Protein AF-A0AAW9S4H7-F1 (afdb_monomer)

Radius of gyration: 41.3 Å; Cα contacts (8 Å, |Δi|>4): 71; chains: 1; bounding box: 75×49×110 Å

Foldseek 3Di:
DQAAPQPRDDADDPDPPDRHRDPVSVVVVVVVVVVPDPPPPPPPPPDDDDDPPVPVVVVVVVVVVVVVVVVVVVVVVVVVVVVVVVVVVVVVVVVVVVVVVVVVVVVVVVVVVVLLDPNVLLVCCVVDVVSVVVVLVLVVCVVCVVVVRRPPPPPQDDDPDVSSVSVVVVLVPDDPVVVVVVVVLNVVCVPDPDNVVSSVVSVVVVVVVVVVVVPD

Solvent-accessible surface area (backbone atoms only — not comparable to full-atom values): 12664 Å² total; per-residue (Å²): 123,57,57,15,79,68,78,65,48,73,42,85,68,91,46,98,83,56,57,50,79,42,69,70,45,46,54,51,46,52,52,51,58,62,64,74,49,70,76,75,72,75,80,75,76,90,78,78,80,90,63,65,92,64,49,63,54,53,49,52,53,51,52,51,52,49,51,52,49,52,55,51,48,52,51,49,52,51,51,52,51,50,52,53,53,50,54,52,49,54,51,52,52,50,53,49,55,50,49,53,52,51,50,53,49,52,50,50,53,51,50,50,54,68,34,64,48,73,64,33,55,50,52,46,28,69,77,31,71,68,50,36,50,53,50,53,52,52,52,49,52,51,53,26,51,74,69,73,44,69,72,89,76,79,86,70,79,70,76,83,49,67,68,59,53,52,49,51,54,55,61,66,71,47,51,75,66,55,50,50,53,52,50,50,49,52,51,54,42,76,71,41,92,52,54,74,61,39,50,54,52,48,51,54,54,58,55,54,56,60,60,62,70,71,76,112

Sequence (216 aa):
MPKCSHCGRDYTAVRVNQKYCSEPCRKRAWRQSHRTTPKPMKELTEETASPGPQSWKDYVIQDLQAKVREFREENRTLKHTLENTKSRLQETEKDLAFKDRDYELQLREREQSRKGGLEGIVESAYQHPEATSMLLQSLSGFLGAMKGQTPAGIAGAPESDPDIENFTHWYKGLGPADKQAFGQLLQAFSQAEDYPRAASSMINALSHDSTVNQAV

Nearest PDB structures (foldseek):
  8otz-assembly1_D1  TM=3.020E-01  e=7.472E+00  Bos taurus

Organism: NCBI:txid413964

Structure (mmCIF, N/CA/C/O backbone):
data_AF-A0AAW9S4H7-F1
#
_entry.id   AF-A0AAW9S4H7-F1
#
loop_
_atom_site.group_PDB
_atom_site.id
_atom_site.type_symbol
_atom_site.label_atom_id
_atom_site.label_alt_id
_atom_site.label_comp_id
_atom_site.label_asym_id
_atom_site.label_entity_id
_atom_site.label_seq_id
_atom_site.pdbx_PDB_ins_code
_atom_site.Cartn_x
_atom_site.Cartn_y
_atom_site.Cartn_z
_atom_site.occupancy
_atom_site.B_iso_or_equiv
_atom_site.auth_seq_id
_atom_site.auth_comp_id
_atom_site.auth_asym_id
_atom_site.auth_atom_id
_atom_site.pdbx_PDB_model_num
ATOM 1 N N . MET A 1 1 ? -16.311 25.676 -31.406 1.00 79.62 1 MET A N 1
ATOM 2 C CA . MET A 1 1 ? -15.712 24.625 -30.554 1.00 79.62 1 MET A CA 1
ATOM 3 C C . MET A 1 1 ? -14.369 24.223 -31.145 1.00 79.62 1 MET A C 1
ATOM 5 O O . MET A 1 1 ? -14.267 24.209 -32.368 1.00 79.62 1 MET A O 1
ATOM 9 N N . PRO A 1 2 ? -13.330 23.975 -30.332 1.00 91.75 2 PRO A N 1
ATOM 10 C CA . PRO A 1 2 ? -12.062 23.469 -30.843 1.00 91.75 2 PRO A CA 1
ATOM 11 C C . PRO A 1 2 ? -12.227 22.041 -31.387 1.00 91.75 2 PRO A C 1
ATOM 13 O O . PRO A 1 2 ? -12.922 21.213 -30.795 1.00 91.75 2 PRO A O 1
ATOM 16 N N . LYS A 1 3 ? -11.564 21.756 -32.513 1.00 96.81 3 LYS A N 1
ATOM 17 C CA . LYS A 1 3 ? -11.517 20.426 -33.138 1.00 96.81 3 LYS A CA 1
ATOM 18 C C . LYS A 1 3 ? -10.254 19.686 -32.736 1.00 96.81 3 LYS A C 1
ATOM 20 O O . LYS A 1 3 ? -9.168 20.261 -32.708 1.00 96.81 3 LYS A O 1
ATOM 25 N N . CYS A 1 4 ? -10.380 18.396 -32.432 1.00 96.44 4 CYS A N 1
ATOM 26 C CA . CYS A 1 4 ? -9.233 17.574 -32.064 1.00 96.44 4 CYS A CA 1
ATOM 27 C C . CYS A 1 4 ? -8.296 17.384 -33.260 1.00 96.44 4 CYS A C 1
ATOM 29 O O . CYS A 1 4 ? -8.710 16.856 -34.290 1.00 96.44 4 CYS A O 1
ATOM 31 N N . SER A 1 5 ? -7.008 17.696 -33.086 1.00 94.56 5 SER A N 1
ATOM 32 C CA . SER A 1 5 ? -6.007 17.580 -34.157 1.00 94.56 5 SER A CA 1
ATOM 33 C C . SER A 1 5 ? -5.754 16.147 -34.650 1.00 94.56 5 SER A C 1
ATOM 35 O O . SER A 1 5 ? -5.134 15.976 -35.690 1.00 94.56 5 SER A O 1
ATOM 37 N N . HIS A 1 6 ? -6.197 15.117 -33.918 1.00 95.69 6 HIS A N 1
ATOM 38 C CA . HIS A 1 6 ? -6.016 13.718 -34.320 1.00 95.69 6 HIS A CA 1
ATOM 39 C C . HIS A 1 6 ? -7.269 13.102 -34.958 1.00 95.69 6 HIS A C 1
ATOM 41 O O . HIS A 1 6 ? -7.160 12.422 -35.970 1.00 95.69 6 HIS A O 1
ATOM 47 N N . CYS A 1 7 ? -8.453 13.304 -34.368 1.00 95.44 7 CYS A N 1
ATOM 48 C CA . CYS A 1 7 ? -9.685 12.633 -34.806 1.00 95.44 7 CYS A CA 1
ATOM 49 C C . CYS A 1 7 ? -10.733 13.567 -35.428 1.00 95.44 7 CYS A C 1
ATOM 51 O O . CYS A 1 7 ? -11.794 13.095 -35.824 1.00 95.44 7 CYS A O 1
ATOM 53 N N . GLY A 1 8 ? -10.483 14.879 -35.467 1.00 95.38 8 GLY A N 1
ATOM 54 C CA . GLY A 1 8 ? -11.369 15.871 -36.084 1.00 95.38 8 GLY A CA 1
ATOM 55 C C . GLY A 1 8 ? -12.671 16.171 -35.333 1.00 95.38 8 GLY A C 1
ATOM 56 O O . GLY A 1 8 ? -13.406 17.060 -35.752 1.00 95.38 8 GLY A O 1
ATOM 57 N N . ARG A 1 9 ? -12.961 15.473 -34.226 1.00 95.81 9 ARG A N 1
ATOM 58 C CA . ARG A 1 9 ? -14.174 15.690 -33.420 1.00 95.81 9 ARG A CA 1
ATOM 59 C C . ARG A 1 9 ? -14.104 16.998 -32.634 1.00 95.81 9 ARG A C 1
ATOM 61 O O . ARG A 1 9 ? -13.040 17.343 -32.109 1.00 95.81 9 ARG A O 1
ATOM 68 N N . ASP A 1 10 ? -15.244 17.667 -32.509 1.00 97.19 10 ASP A N 1
ATOM 69 C CA . ASP A 1 10 ? -15.417 18.809 -31.612 1.00 97.19 10 ASP A CA 1
ATOM 70 C C . ASP A 1 10 ? -15.339 18.354 -30.144 1.00 97.19 10 ASP A C 1
ATOM 72 O O . ASP A 1 10 ? -15.796 17.262 -29.794 1.00 97.19 10 ASP A O 1
ATOM 76 N N . TYR A 1 11 ? -14.725 19.164 -29.279 1.00 96.25 11 TYR A N 1
ATOM 77 C CA . TYR A 1 11 ? -14.658 18.901 -27.837 1.00 96.25 11 TYR A CA 1
ATOM 78 C C . TYR A 1 11 ? -14.596 20.196 -27.023 1.00 96.25 11 TYR A C 1
ATOM 80 O O . TYR A 1 11 ? -14.282 21.267 -27.542 1.00 96.25 11 TYR A O 1
ATOM 88 N N . THR A 1 12 ? -14.861 20.088 -25.723 1.00 95.94 12 THR A N 1
ATOM 89 C CA . THR A 1 12 ? -14.707 21.194 -24.771 1.00 95.94 12 THR A CA 1
ATOM 90 C C . THR A 1 12 ? -13.310 21.137 -24.159 1.00 95.94 12 THR A C 1
ATOM 92 O O . THR A 1 12 ? -12.952 20.160 -23.501 1.00 95.94 12 THR A O 1
ATOM 95 N N . ALA A 1 13 ? -12.493 22.161 -24.403 1.00 90.25 13 ALA A N 1
ATOM 96 C CA . ALA A 1 13 ? -11.140 22.228 -23.862 1.00 90.25 13 ALA A CA 1
ATOM 97 C C . ALA A 1 13 ? -11.172 22.617 -22.376 1.00 90.25 13 ALA A C 1
ATOM 99 O O . ALA A 1 13 ? -11.737 23.645 -22.016 1.00 90.25 13 ALA A O 1
ATOM 100 N N . VAL A 1 14 ? -10.529 21.815 -21.522 1.00 92.00 14 VAL A N 1
ATOM 101 C CA . VAL A 1 14 ? -10.374 22.105 -20.082 1.00 92.00 14 VAL A CA 1
ATOM 102 C C . VAL A 1 14 ? -9.247 23.118 -19.856 1.00 92.00 14 VAL A C 1
ATOM 104 O O . VAL A 1 14 ? -9.233 23.848 -18.870 1.00 92.00 14 VAL A O 1
ATOM 107 N N . ARG A 1 15 ? -8.279 23.175 -20.780 1.00 91.31 15 ARG A N 1
ATOM 108 C CA . ARG A 1 15 ? -7.156 24.122 -20.766 1.00 91.31 15 ARG A CA 1
ATOM 109 C C . ARG A 1 15 ? -7.076 24.850 -22.101 1.00 91.31 15 ARG A C 1
ATOM 111 O O . ARG A 1 15 ? -7.254 24.221 -23.141 1.00 91.31 15 ARG A O 1
ATOM 118 N N . VAL A 1 16 ? -6.696 26.129 -22.073 1.00 89.94 16 VAL A N 1
ATOM 119 C CA . VAL A 1 16 ? -6.580 27.004 -23.261 1.00 89.94 16 VAL A CA 1
ATOM 120 C C . VAL A 1 16 ? -5.734 26.373 -24.381 1.00 89.94 16 VAL A C 1
ATOM 122 O O . VAL A 1 16 ? -6.073 26.484 -25.552 1.00 89.94 16 VAL A O 1
ATOM 125 N N . ASN A 1 17 ? -4.688 25.619 -24.023 1.00 91.50 17 ASN A N 1
ATOM 126 C CA . ASN A 1 17 ? -3.746 25.013 -24.975 1.00 91.50 17 ASN A CA 1
ATOM 127 C C . ASN A 1 17 ? -3.985 23.514 -25.243 1.00 91.50 17 ASN A C 1
ATOM 129 O O . ASN A 1 17 ? -3.117 22.826 -25.786 1.00 91.50 17 ASN A O 1
ATOM 133 N N . GLN A 1 18 ? -5.125 22.958 -24.830 1.00 92.00 18 GLN A N 1
ATOM 134 C CA . GLN A 1 18 ? -5.427 21.548 -25.064 1.00 92.00 18 GLN A CA 1
ATOM 135 C C . GLN A 1 18 ? -5.757 21.333 -26.546 1.00 92.00 18 GLN A C 1
ATOM 137 O O . GLN A 1 18 ? -6.732 21.899 -27.019 1.00 92.00 18 GLN A O 1
ATOM 142 N N . LYS A 1 19 ? -4.973 20.503 -27.258 1.00 95.06 19 LYS A N 1
ATOM 143 C CA . LYS A 1 19 ? -5.126 20.191 -28.706 1.00 95.06 19 LYS A CA 1
ATOM 144 C C . LYS A 1 19 ? -5.873 18.881 -29.011 1.00 95.06 19 LYS A C 1
ATOM 146 O O . LYS A 1 19 ? -6.200 18.578 -30.161 1.00 95.06 19 LYS A O 1
ATOM 151 N N . TYR A 1 20 ? -6.093 18.057 -27.987 1.00 96.69 20 TYR A N 1
ATOM 152 C CA . TYR A 1 20 ? -6.650 16.714 -28.133 1.00 96.69 20 TYR A CA 1
ATOM 153 C C . TYR A 1 20 ? -7.864 16.532 -27.227 1.00 96.69 20 TYR A C 1
ATOM 155 O O . TYR A 1 20 ? -7.826 16.911 -26.055 1.00 96.69 20 TYR A O 1
ATOM 163 N N . CYS A 1 21 ? -8.911 15.897 -27.759 1.00 95.56 21 CYS A N 1
ATOM 164 C CA . CYS A 1 21 ? -10.146 15.634 -27.018 1.00 95.56 21 CYS A CA 1
ATOM 165 C C . CYS A 1 21 ? -9.967 14.610 -25.891 1.00 95.56 21 CYS A C 1
ATOM 167 O O . CYS A 1 21 ? -10.777 14.553 -24.975 1.00 95.56 21 CYS A O 1
ATOM 169 N N . SER A 1 22 ? -8.924 13.780 -25.959 1.00 95.56 22 SER A N 1
ATOM 170 C CA . SER A 1 22 ? -8.666 12.718 -24.993 1.00 95.56 22 SER A CA 1
ATOM 171 C C . SER A 1 22 ? -7.196 12.296 -25.004 1.00 95.56 22 SER A C 1
ATOM 173 O O . SER A 1 22 ? -6.474 12.496 -25.990 1.00 95.56 22 SER A O 1
ATOM 175 N N . GLU A 1 23 ? -6.756 11.661 -23.919 1.00 94.62 23 GLU A N 1
ATOM 176 C CA . GLU A 1 23 ? -5.402 11.115 -23.812 1.00 94.62 23 GLU A CA 1
ATOM 177 C C . GLU A 1 23 ? -5.043 10.057 -24.868 1.00 94.62 23 GLU A C 1
ATOM 179 O O . GLU A 1 23 ? -3.937 10.107 -25.417 1.00 94.62 23 GLU A O 1
ATOM 184 N N . PRO A 1 24 ? -5.949 9.136 -25.246 1.00 96.00 24 PRO A N 1
ATOM 185 C CA . PRO A 1 24 ? -5.706 8.229 -26.361 1.00 96.00 24 PRO A CA 1
ATOM 186 C C . PRO A 1 24 ? -5.384 8.960 -27.672 1.00 96.00 24 PRO A C 1
ATOM 188 O O . PRO A 1 24 ? -4.465 8.552 -28.384 1.00 96.00 24 PRO A O 1
ATOM 191 N N . CYS A 1 25 ? -6.079 10.064 -27.976 1.00 95.81 25 CYS A N 1
ATOM 192 C CA . CYS A 1 25 ? -5.808 10.867 -29.173 1.00 95.81 25 CYS A CA 1
ATOM 193 C C . CYS A 1 25 ? -4.433 11.543 -29.112 1.00 95.81 25 CYS A C 1
ATOM 195 O O . CYS A 1 25 ? -3.705 11.522 -30.103 1.00 95.81 25 CYS A O 1
ATOM 197 N N . ARG A 1 26 ? -4.039 12.065 -27.941 1.00 95.69 26 ARG A N 1
ATOM 198 C CA . ARG A 1 26 ? -2.698 12.631 -27.729 1.00 95.69 26 ARG A CA 1
ATOM 199 C C . ARG A 1 26 ? -1.605 11.586 -27.962 1.00 95.69 26 ARG A C 1
ATOM 201 O O . ARG A 1 26 ? -0.656 11.843 -28.698 1.00 95.69 26 ARG A O 1
ATOM 208 N N . LYS A 1 27 ? -1.752 10.390 -27.380 1.00 95.00 27 LYS A N 1
ATOM 209 C CA . LYS A 1 27 ? -0.775 9.295 -27.523 1.00 95.00 27 LYS A CA 1
ATOM 210 C C . LYS A 1 27 ? -0.644 8.815 -28.970 1.00 95.00 27 LYS A C 1
ATOM 212 O O . LYS A 1 27 ? 0.468 8.553 -29.421 1.00 95.00 27 LYS A O 1
ATOM 217 N N . ARG A 1 28 ? -1.753 8.700 -29.709 1.00 94.88 28 ARG A N 1
ATOM 218 C CA . ARG A 1 28 ? -1.726 8.290 -31.124 1.00 94.88 28 ARG A CA 1
ATOM 219 C C . ARG A 1 28 ? -1.075 9.343 -32.018 1.00 94.88 28 ARG A C 1
ATOM 221 O O . ARG A 1 28 ? -0.228 8.977 -32.828 1.00 94.88 28 ARG A O 1
ATOM 228 N N . ALA A 1 29 ? -1.395 10.622 -31.818 1.00 93.12 29 ALA A N 1
ATOM 229 C CA . ALA A 1 29 ? -0.755 11.721 -32.539 1.00 93.12 29 ALA A CA 1
ATOM 230 C C . ALA A 1 29 ? 0.761 11.770 -32.288 1.00 93.12 29 ALA A C 1
ATOM 232 O O . ALA A 1 29 ? 1.536 11.888 -33.232 1.00 93.12 29 ALA A O 1
ATOM 233 N N . TRP A 1 30 ? 1.193 11.588 -31.034 1.00 92.94 30 TRP A N 1
ATOM 234 C CA . TRP A 1 30 ? 2.615 11.512 -30.680 1.00 92.94 30 TRP A CA 1
ATOM 235 C C . TRP A 1 30 ? 3.328 10.347 -31.382 1.00 92.94 30 TRP A C 1
ATOM 237 O O . TRP A 1 30 ? 4.404 10.520 -31.946 1.00 92.94 30 TRP A O 1
ATOM 247 N N . ARG A 1 31 ? 2.708 9.159 -31.422 1.00 91.56 31 ARG A N 1
ATOM 248 C CA . ARG A 1 31 ? 3.277 7.999 -32.129 1.00 91.56 31 ARG A CA 1
ATOM 249 C C . ARG A 1 31 ? 3.358 8.211 -33.637 1.00 91.56 31 ARG A C 1
ATOM 251 O O . ARG A 1 31 ? 4.313 7.745 -34.245 1.00 91.56 31 ARG A O 1
ATOM 258 N N . GLN A 1 32 ? 2.369 8.869 -34.241 1.00 87.94 32 GLN A N 1
ATOM 259 C CA . GLN A 1 32 ? 2.406 9.189 -35.668 1.00 87.94 32 GLN A CA 1
ATOM 260 C C . GLN A 1 32 ? 3.545 10.158 -35.979 1.00 87.94 32 GLN A C 1
ATOM 262 O O . GLN A 1 32 ? 4.343 9.848 -36.856 1.00 87.94 32 GLN A O 1
ATOM 267 N N . SER A 1 33 ? 3.693 11.244 -35.209 1.00 85.50 33 SER A N 1
ATOM 268 C CA . SER A 1 33 ? 4.775 12.208 -35.441 1.00 85.50 33 SER A CA 1
ATOM 269 C C . SER A 1 33 ? 6.168 11.595 -35.269 1.00 85.50 33 SER A C 1
ATOM 271 O O . SER A 1 33 ? 7.067 11.914 -36.038 1.00 85.50 33 SER A O 1
ATOM 273 N N . HIS A 1 34 ? 6.329 10.663 -34.324 1.00 80.44 34 HIS A N 1
ATOM 274 C CA . HIS A 1 34 ? 7.603 9.977 -34.071 1.00 80.44 34 HIS A CA 1
ATOM 275 C C . HIS A 1 34 ? 7.878 8.809 -35.027 1.00 80.44 34 HIS A C 1
ATOM 277 O O . HIS A 1 34 ? 9.009 8.340 -35.103 1.00 80.44 34 HIS A O 1
ATOM 283 N N . ARG A 1 35 ? 6.867 8.323 -35.757 1.00 76.81 35 ARG A N 1
ATOM 284 C CA . ARG A 1 35 ? 7.058 7.343 -36.838 1.00 76.81 35 ARG A CA 1
ATOM 285 C C . ARG A 1 35 ? 7.442 8.008 -38.155 1.00 76.81 35 ARG A C 1
ATOM 287 O O . ARG A 1 35 ? 8.162 7.401 -38.936 1.00 76.81 35 ARG A O 1
ATOM 294 N N . THR A 1 3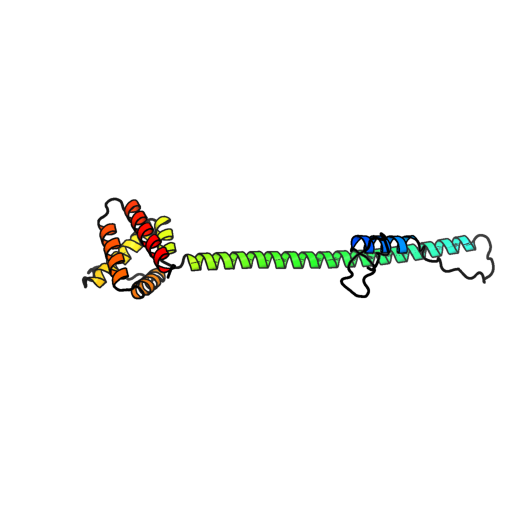6 ? 6.958 9.223 -38.409 1.00 60.81 36 THR A N 1
ATOM 295 C CA . THR A 1 36 ? 7.196 9.944 -39.670 1.00 60.81 36 THR A CA 1
ATOM 296 C C . THR A 1 36 ? 8.498 10.730 -39.707 1.00 60.81 36 THR A C 1
ATOM 298 O O . THR A 1 36 ? 8.871 11.207 -40.770 1.00 60.81 36 THR A O 1
ATOM 301 N N . THR A 1 37 ? 9.209 10.857 -38.588 1.00 57.53 37 THR A N 1
ATOM 302 C CA . THR A 1 37 ? 10.601 11.307 -38.587 1.00 57.53 37 THR A CA 1
ATOM 303 C C . THR A 1 37 ? 11.511 10.082 -38.542 1.00 57.53 37 THR A C 1
ATOM 305 O O . THR A 1 37 ? 11.841 9.627 -37.441 1.00 57.53 37 THR A O 1
ATOM 308 N N . PRO A 1 38 ? 11.964 9.526 -39.686 1.00 57.09 38 PRO A N 1
ATOM 309 C CA . PRO A 1 38 ? 13.274 8.895 -39.661 1.00 57.09 38 PRO A CA 1
ATOM 310 C C . PRO A 1 38 ? 14.214 9.946 -39.065 1.00 57.09 38 PRO A C 1
ATOM 312 O O . PRO A 1 38 ? 14.202 11.098 -39.505 1.00 57.09 38 PRO A O 1
ATOM 315 N N . LYS A 1 39 ? 14.945 9.599 -37.994 1.00 57.53 39 LYS A N 1
ATOM 316 C CA . LYS A 1 39 ? 16.054 10.440 -37.521 1.00 57.53 39 LYS A CA 1
ATOM 317 C C . LYS A 1 39 ? 16.816 10.857 -38.783 1.00 57.53 39 LYS A C 1
ATOM 319 O O . LYS A 1 39 ? 17.182 9.942 -39.525 1.00 57.53 39 LYS A O 1
ATOM 324 N N . PRO A 1 40 ? 17.019 12.156 -39.070 1.00 49.31 40 PRO A N 1
ATOM 325 C CA . PRO A 1 40 ? 17.917 12.517 -40.147 1.00 49.31 40 PRO A CA 1
ATOM 326 C C . PRO A 1 40 ? 19.247 11.859 -39.788 1.00 49.31 40 PRO A C 1
ATOM 328 O O . PRO A 1 40 ? 19.872 12.207 -38.783 1.00 49.31 40 PRO A O 1
ATOM 331 N N . MET A 1 41 ? 19.630 10.822 -40.542 1.00 49.81 41 MET A N 1
ATOM 332 C CA . MET A 1 41 ? 21.036 10.475 -40.645 1.00 49.81 41 MET A CA 1
ATOM 333 C C . MET A 1 41 ? 21.682 11.796 -41.014 1.00 49.81 41 MET A C 1
ATOM 335 O O . MET A 1 41 ? 21.295 12.386 -42.020 1.00 49.81 41 MET A O 1
ATOM 339 N N . LYS A 1 42 ? 22.545 12.309 -40.130 1.00 56.81 42 LYS A N 1
ATOM 340 C CA . LYS A 1 42 ? 23.392 13.456 -40.439 1.00 56.81 42 LYS A CA 1
ATOM 341 C C . LYS A 1 42 ? 23.870 13.262 -41.872 1.00 56.81 42 LYS A C 1
ATOM 343 O O . LYS A 1 42 ? 24.507 12.244 -42.144 1.00 56.81 42 LYS A O 1
ATOM 348 N N . GLU A 1 43 ? 23.508 14.191 -42.752 1.00 47.31 43 GLU A N 1
ATOM 349 C CA . GLU A 1 43 ? 24.188 14.352 -44.027 1.00 47.31 43 GLU A CA 1
ATOM 350 C C . GLU A 1 43 ? 25.671 14.441 -43.682 1.00 47.31 43 GLU A C 1
ATOM 352 O O . GLU A 1 43 ? 26.138 15.405 -43.071 1.00 47.31 43 GLU A O 1
ATOM 357 N N . LEU A 1 44 ? 26.382 13.349 -43.954 1.00 50.41 44 LEU A N 1
ATOM 358 C CA . LEU A 1 44 ? 27.824 13.358 -44.052 1.00 50.41 44 LEU A CA 1
ATOM 359 C C . LEU A 1 44 ? 28.101 14.238 -45.260 1.00 50.41 44 LEU A C 1
ATOM 361 O O . LEU A 1 44 ? 27.937 13.805 -46.395 1.00 50.41 44 LEU A O 1
ATOM 365 N N . THR A 1 45 ? 28.423 15.498 -44.988 1.00 45.28 45 THR A N 1
ATOM 366 C CA . THR A 1 45 ? 28.976 16.430 -45.961 1.00 45.28 45 THR A CA 1
ATOM 367 C C . THR A 1 45 ? 30.112 15.730 -46.696 1.00 45.28 45 THR A C 1
ATOM 369 O O . THR A 1 45 ? 31.133 15.390 -46.094 1.00 45.28 45 THR A O 1
ATOM 372 N N . GLU A 1 46 ? 29.876 15.471 -47.982 1.00 50.72 46 GLU A N 1
ATOM 373 C CA . GLU A 1 46 ? 30.843 14.986 -48.958 1.00 50.72 46 GLU A CA 1
ATOM 374 C C . GLU A 1 46 ? 31.953 16.021 -49.121 1.00 50.72 46 GLU A C 1
ATOM 376 O O . GLU A 1 46 ? 31.922 16.862 -50.008 1.00 50.72 46 GLU A O 1
ATOM 381 N N . GLU A 1 47 ? 32.955 15.969 -48.256 1.00 51.34 47 GLU A N 1
ATOM 382 C CA . GLU A 1 47 ? 34.243 16.571 -48.564 1.00 51.34 47 GLU A CA 1
ATOM 383 C C . GLU A 1 47 ? 35.321 15.862 -47.755 1.00 51.34 47 GLU A C 1
ATOM 385 O O . GLU A 1 47 ? 35.699 16.276 -46.665 1.00 51.34 47 GLU A O 1
ATOM 390 N N . THR A 1 48 ? 35.767 14.707 -48.249 1.00 45.00 48 THR A N 1
ATOM 391 C CA . THR A 1 48 ? 37.165 14.267 -48.129 1.00 45.00 48 THR A CA 1
ATOM 392 C C . THR A 1 48 ? 37.389 12.993 -48.939 1.00 45.00 48 THR A C 1
ATOM 394 O O . THR A 1 48 ? 36.855 11.933 -48.639 1.00 45.00 48 THR A O 1
ATOM 397 N N . ALA A 1 49 ? 38.185 13.160 -49.997 1.00 48.69 49 ALA A N 1
ATOM 398 C CA . ALA A 1 49 ? 39.065 12.188 -50.638 1.00 48.69 49 ALA A CA 1
ATOM 399 C C . ALA A 1 49 ? 38.683 10.703 -50.513 1.00 48.69 49 ALA A C 1
ATOM 401 O O . ALA A 1 49 ? 38.968 10.061 -49.508 1.00 48.69 49 ALA A O 1
ATOM 402 N 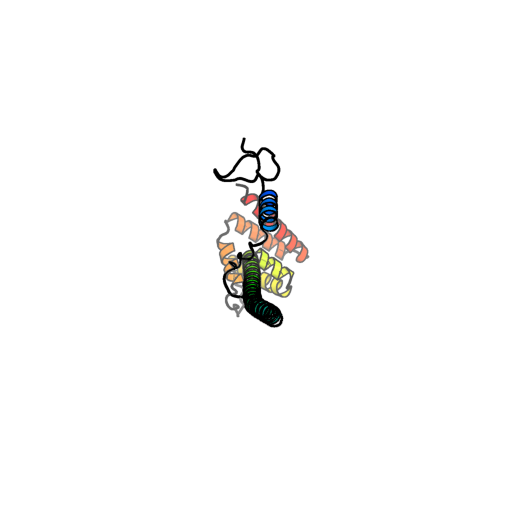N . SER A 1 50 ? 38.164 10.150 -51.613 1.00 46.56 50 SER A N 1
ATOM 403 C CA . SER A 1 50 ? 38.034 8.714 -51.872 1.00 46.56 50 SER A CA 1
ATOM 404 C C . SER A 1 50 ? 39.316 7.944 -51.517 1.00 46.56 50 SER A C 1
ATOM 406 O O . SER A 1 50 ? 40.300 8.041 -52.258 1.00 46.56 50 SER A O 1
ATOM 408 N N . PRO A 1 51 ? 39.315 7.100 -50.472 1.00 47.19 51 PRO A N 1
ATOM 409 C CA . PRO A 1 51 ? 40.338 6.088 -50.287 1.00 47.19 51 PRO A CA 1
ATOM 410 C C . PRO A 1 51 ? 39.795 4.772 -50.871 1.00 47.19 51 PRO A C 1
ATOM 412 O O . PRO A 1 51 ? 38.600 4.497 -50.780 1.00 47.19 51 PRO A O 1
ATOM 415 N N . GLY A 1 52 ? 40.642 3.966 -51.515 1.00 54.53 52 GLY A N 1
ATOM 416 C CA . GLY A 1 52 ? 40.234 2.771 -52.271 1.00 54.53 52 GLY A CA 1
ATOM 417 C C . GLY A 1 52 ? 39.324 1.776 -51.515 1.00 54.53 52 GLY A C 1
ATOM 418 O O . GLY A 1 52 ? 39.104 1.915 -50.315 1.00 54.53 52 GLY A O 1
ATOM 419 N N . PRO A 1 53 ? 38.813 0.725 -52.185 1.00 56.16 53 PRO A N 1
ATOM 420 C CA . PRO A 1 53 ? 37.723 -0.152 -51.718 1.00 56.16 53 PRO A CA 1
ATOM 421 C C . PRO A 1 53 ? 37.910 -0.877 -50.363 1.00 56.16 53 PRO A C 1
ATOM 423 O O . PRO A 1 53 ? 36.986 -1.560 -49.919 1.00 56.16 53 PRO A O 1
ATOM 426 N N . GLN A 1 54 ? 39.054 -0.725 -49.689 1.00 57.00 54 GLN A N 1
ATOM 427 C CA . GLN A 1 54 ? 39.258 -1.081 -48.280 1.00 57.00 54 GLN A CA 1
ATOM 428 C C . GLN A 1 54 ? 38.621 -0.070 -47.297 1.00 57.00 54 GLN A C 1
ATOM 430 O O . GLN A 1 54 ? 38.079 -0.473 -46.274 1.00 57.00 54 GLN A O 1
ATOM 435 N N . SER A 1 55 ? 38.620 1.229 -47.607 1.00 71.56 55 SER A N 1
ATOM 436 C CA . SER A 1 55 ? 38.373 2.292 -46.618 1.00 71.56 55 SER A CA 1
ATOM 437 C C . SER A 1 55 ? 36.922 2.423 -46.155 1.00 71.56 55 SER A C 1
ATOM 439 O O . SER A 1 55 ? 36.657 2.686 -44.983 1.00 71.56 55 SER A O 1
ATOM 441 N N . TRP A 1 56 ? 35.962 2.191 -47.053 1.00 76.88 56 TRP A N 1
ATOM 442 C CA . TRP A 1 56 ? 34.542 2.257 -46.713 1.00 76.88 56 TRP A CA 1
ATOM 443 C C . TRP A 1 56 ? 34.135 1.085 -45.815 1.00 76.88 56 TRP A C 1
ATOM 445 O O . TRP A 1 56 ? 33.277 1.241 -44.949 1.00 76.88 56 TRP A O 1
ATOM 455 N N . LYS A 1 57 ? 34.768 -0.086 -45.987 1.00 78.19 57 LYS A N 1
ATOM 456 C CA . LYS A 1 57 ? 34.538 -1.249 -45.122 1.00 78.19 57 LYS A CA 1
ATOM 457 C C . LYS A 1 57 ? 35.022 -0.956 -43.711 1.00 78.19 57 LYS A C 1
ATOM 459 O O . LYS A 1 57 ? 34.282 -1.211 -42.766 1.00 78.19 57 LYS A O 1
ATOM 464 N N . ASP A 1 58 ? 36.207 -0.368 -43.581 1.00 82.69 58 ASP A N 1
ATOM 465 C CA . ASP A 1 58 ? 36.767 0.017 -42.284 1.00 82.69 58 ASP A CA 1
ATOM 466 C C . ASP A 1 58 ? 35.898 1.074 -41.588 1.00 82.69 58 ASP A C 1
ATOM 468 O O . ASP A 1 58 ? 35.602 0.939 -40.399 1.00 82.69 58 ASP A O 1
ATOM 472 N N . TYR A 1 59 ? 35.383 2.056 -42.336 1.00 81.00 59 TYR A N 1
ATOM 473 C CA . TYR A 1 59 ? 34.419 3.033 -41.824 1.00 81.00 59 TYR A CA 1
ATOM 474 C C . TYR A 1 59 ? 33.132 2.373 -41.301 1.00 81.00 59 TYR A C 1
ATOM 476 O O . TYR A 1 59 ? 32.706 2.645 -40.179 1.00 81.00 59 TYR A O 1
ATOM 484 N N . VAL A 1 60 ? 32.524 1.466 -42.077 1.00 86.38 60 VAL A N 1
ATOM 485 C CA . VAL A 1 60 ? 31.301 0.752 -41.665 1.00 86.38 60 VAL A CA 1
ATOM 486 C C . VAL A 1 60 ? 31.560 -0.121 -40.438 1.00 86.38 60 VAL A C 1
ATOM 488 O O . VAL A 1 60 ? 30.738 -0.161 -39.523 1.00 86.38 60 VAL A O 1
ATOM 491 N N . ILE A 1 61 ? 32.708 -0.799 -40.381 1.00 88.56 61 ILE A N 1
ATOM 492 C CA . ILE A 1 61 ? 33.108 -1.591 -39.214 1.00 88.56 61 ILE A CA 1
ATOM 493 C C . ILE A 1 61 ? 33.235 -0.684 -37.984 1.00 88.56 61 ILE A C 1
ATOM 495 O O . ILE A 1 61 ? 32.715 -1.029 -36.922 1.00 88.56 61 ILE A O 1
ATOM 499 N N . GLN A 1 62 ? 33.866 0.483 -38.118 1.00 84.38 62 GLN A N 1
ATOM 500 C CA . GLN A 1 62 ? 34.031 1.435 -37.023 1.00 84.38 62 GLN A CA 1
ATOM 501 C C . GLN A 1 62 ? 32.690 2.020 -36.544 1.00 84.38 62 GLN A C 1
ATOM 503 O O . GLN A 1 62 ? 32.466 2.106 -35.334 1.00 84.38 62 GLN A O 1
ATOM 508 N N . ASP A 1 63 ? 31.777 2.364 -37.459 1.00 88.75 63 ASP A N 1
ATOM 509 C CA . ASP A 1 63 ? 30.424 2.843 -37.133 1.00 88.75 63 ASP A CA 1
ATOM 510 C C . ASP A 1 63 ? 29.607 1.769 -36.400 1.00 88.75 63 ASP A C 1
ATOM 512 O O . ASP A 1 63 ? 29.020 2.025 -35.346 1.00 88.75 63 ASP A O 1
ATOM 516 N N . LEU A 1 64 ? 29.630 0.526 -36.889 1.00 89.31 64 LEU A N 1
ATOM 517 C CA . LEU A 1 64 ? 28.953 -0.589 -36.227 1.00 89.31 64 LEU A CA 1
ATOM 518 C C . LEU A 1 64 ? 29.544 -0.864 -34.840 1.00 89.31 64 LEU A C 1
ATOM 520 O O . LEU A 1 64 ? 28.798 -1.088 -33.887 1.00 89.31 64 LEU A O 1
ATOM 524 N N . GLN A 1 65 ? 30.868 -0.793 -34.683 1.00 91.62 65 GLN A N 1
ATOM 525 C CA . GLN A 1 65 ? 31.517 -0.908 -33.375 1.00 91.62 65 GLN A CA 1
ATOM 526 C C . GLN A 1 65 ? 31.127 0.237 -32.429 1.00 91.62 65 GLN A C 1
ATOM 528 O O . GLN A 1 65 ? 30.954 0.007 -31.229 1.00 91.62 65 GLN A O 1
ATOM 533 N N . ALA A 1 66 ? 30.971 1.462 -32.938 1.00 89.06 66 ALA A N 1
ATOM 534 C CA . ALA A 1 66 ? 30.482 2.596 -32.158 1.00 89.06 66 ALA A CA 1
ATOM 535 C C . ALA A 1 66 ? 29.037 2.367 -31.687 1.00 89.06 66 ALA A C 1
ATOM 537 O O . ALA A 1 66 ? 28.784 2.443 -30.485 1.00 89.06 66 ALA A O 1
ATOM 538 N N . LYS A 1 67 ? 28.133 1.953 -32.582 1.00 90.69 67 LYS A N 1
ATOM 539 C CA . LYS A 1 67 ? 26.737 1.625 -32.241 1.00 90.69 67 LYS A CA 1
ATOM 540 C C . LYS A 1 67 ? 26.619 0.471 -31.251 1.00 90.69 67 LYS A C 1
ATOM 542 O O . LYS A 1 67 ? 25.811 0.520 -30.332 1.00 90.69 67 LYS A O 1
ATOM 547 N N . VAL A 1 68 ? 27.446 -0.567 -31.386 1.00 94.88 68 VAL A N 1
ATOM 548 C CA . VAL A 1 68 ? 27.471 -1.677 -30.419 1.00 94.88 68 VAL A CA 1
ATOM 549 C C . VAL A 1 68 ? 27.923 -1.195 -29.040 1.00 94.88 68 VAL A C 1
ATOM 551 O O . VAL A 1 68 ? 27.406 -1.679 -28.033 1.00 94.88 68 VAL A O 1
ATOM 554 N N . ARG A 1 69 ? 28.869 -0.250 -28.961 1.00 92.00 69 ARG A N 1
ATOM 555 C CA . ARG A 1 69 ? 29.260 0.365 -27.684 1.00 92.00 69 ARG A CA 1
ATOM 556 C C . ARG A 1 69 ? 28.124 1.196 -27.092 1.00 92.00 69 ARG A C 1
ATOM 558 O O . ARG A 1 69 ? 27.801 0.974 -25.930 1.00 92.00 69 ARG A O 1
ATOM 565 N N . GLU A 1 70 ? 27.484 2.041 -27.895 1.00 93.12 70 GLU A N 1
ATOM 566 C CA . GLU A 1 70 ? 26.323 2.845 -27.489 1.00 93.12 70 GLU A CA 1
ATOM 567 C C . GLU A 1 70 ? 25.196 1.952 -26.946 1.00 93.12 70 GLU A C 1
ATOM 569 O O . GLU A 1 70 ? 24.785 2.100 -25.799 1.00 93.12 70 GLU A O 1
ATOM 574 N N . PHE A 1 71 ? 24.790 0.916 -27.687 1.00 94.38 71 PHE A N 1
ATOM 575 C CA . PHE A 1 71 ? 23.754 -0.019 -27.235 1.00 94.38 71 PHE A CA 1
ATOM 576 C C . PHE A 1 71 ? 24.144 -0.837 -26.001 1.00 94.38 71 PHE A C 1
ATOM 578 O O . PHE A 1 71 ? 23.276 -1.260 -25.232 1.00 94.38 71 PHE A O 1
ATOM 585 N N . ARG A 1 72 ? 25.437 -1.103 -25.786 1.00 94.75 72 ARG A N 1
ATOM 586 C CA . ARG A 1 72 ? 25.911 -1.744 -24.550 1.00 94.75 72 ARG A CA 1
ATOM 587 C C . ARG A 1 72 ? 25.820 -0.794 -23.366 1.00 94.75 72 ARG A C 1
ATOM 589 O O . ARG A 1 72 ? 25.486 -1.244 -22.272 1.00 94.75 72 ARG A O 1
ATOM 596 N N . GLU A 1 73 ? 26.115 0.481 -23.571 1.00 94.56 73 GLU A N 1
ATOM 597 C CA . GLU A 1 73 ? 26.011 1.508 -22.542 1.00 94.56 73 GLU A CA 1
ATOM 598 C C . GLU A 1 73 ? 24.550 1.784 -22.181 1.00 94.56 73 GLU A C 1
ATOM 600 O O . GLU A 1 73 ? 24.199 1.708 -21.006 1.00 94.56 73 GLU A O 1
ATOM 605 N N . GLU A 1 74 ? 23.669 1.929 -23.173 1.00 91.38 74 GLU A N 1
ATOM 606 C CA . GLU A 1 74 ? 22.219 2.012 -22.963 1.00 91.38 74 GLU A CA 1
ATOM 607 C C . GLU A 1 74 ? 21.665 0.777 -22.236 1.00 91.38 74 GLU A C 1
ATOM 609 O O . GLU A 1 74 ? 20.857 0.891 -21.319 1.00 91.38 74 GLU A O 1
ATOM 614 N N . ASN A 1 75 ? 22.127 -0.431 -22.574 1.00 93.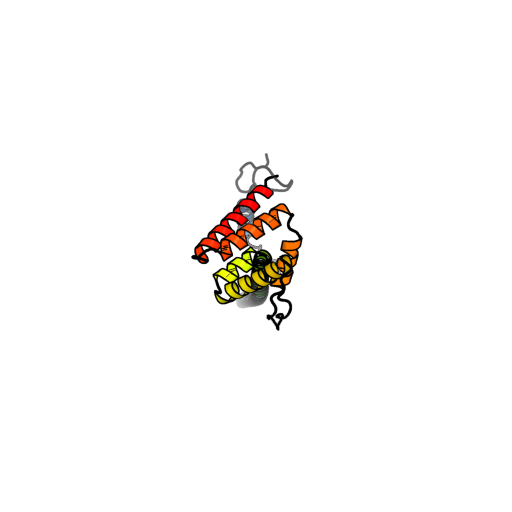50 75 ASN A N 1
ATOM 615 C CA . ASN A 1 75 ? 21.721 -1.627 -21.833 1.00 93.50 75 ASN A CA 1
ATOM 616 C C . ASN A 1 75 ? 22.195 -1.611 -20.376 1.00 93.50 75 ASN A C 1
ATOM 618 O O . ASN A 1 75 ? 21.495 -2.119 -19.499 1.00 93.50 75 ASN A O 1
ATOM 622 N N . ARG A 1 76 ? 23.383 -1.064 -20.091 1.00 95.38 76 ARG A N 1
ATOM 623 C CA . ARG A 1 76 ? 23.875 -0.927 -18.712 1.00 95.38 76 ARG A CA 1
ATOM 624 C C . ARG A 1 76 ? 23.038 0.080 -17.933 1.00 95.38 76 ARG A C 1
ATOM 626 O O . ARG A 1 76 ? 22.652 -0.225 -16.806 1.00 95.38 76 ARG A O 1
ATOM 633 N N . THR A 1 77 ? 22.726 1.231 -18.527 1.00 95.81 77 THR A N 1
ATOM 634 C CA . THR A 1 77 ? 21.889 2.247 -17.877 1.00 95.81 77 THR A CA 1
ATOM 635 C C . THR A 1 77 ? 20.480 1.717 -17.635 1.00 95.81 77 THR A C 1
ATOM 637 O O . THR A 1 77 ? 19.995 1.806 -16.512 1.00 95.81 77 THR A O 1
ATOM 640 N N . LEU A 1 78 ? 19.867 1.053 -18.620 1.00 93.69 78 LEU A N 1
ATOM 641 C CA . LEU A 1 78 ? 18.552 0.425 -18.466 1.00 93.69 78 LEU A CA 1
ATOM 642 C C . LEU A 1 78 ? 18.540 -0.654 -17.380 1.00 93.69 78 LEU A C 1
ATOM 644 O O . LEU A 1 78 ? 17.611 -0.685 -16.577 1.00 93.69 78 LEU A O 1
ATOM 648 N N . LYS A 1 79 ? 19.570 -1.507 -17.305 1.00 95.88 79 LYS A N 1
ATOM 649 C CA . LYS A 1 79 ? 19.696 -2.497 -16.221 1.00 95.88 79 LYS A CA 1
ATOM 650 C C . LYS A 1 79 ? 19.785 -1.832 -14.851 1.00 95.88 79 LYS A C 1
ATOM 652 O O . LYS A 1 79 ? 19.113 -2.271 -13.925 1.00 95.88 79 LYS A O 1
ATOM 657 N N . HIS A 1 80 ? 20.570 -0.765 -14.731 1.00 96.44 80 HIS A N 1
ATOM 658 C CA . HIS A 1 80 ? 20.682 -0.017 -13.483 1.00 96.44 80 HIS A CA 1
ATOM 659 C C . HIS A 1 80 ? 19.352 0.644 -13.091 1.00 96.44 80 HIS A C 1
ATOM 661 O O . HIS A 1 80 ? 18.938 0.577 -11.936 1.00 96.44 80 HIS A O 1
ATOM 667 N N . THR A 1 81 ? 18.644 1.254 -14.047 1.00 94.06 81 THR A N 1
ATOM 668 C CA . THR A 1 81 ? 17.316 1.828 -13.805 1.00 94.06 81 THR A CA 1
ATOM 669 C C . THR A 1 81 ? 16.319 0.759 -13.377 1.00 94.06 81 THR A C 1
ATOM 671 O O . THR A 1 81 ? 15.581 0.987 -12.423 1.00 94.06 81 THR A O 1
ATOM 674 N N . LEU A 1 82 ? 16.321 -0.405 -14.032 1.00 96.19 82 LEU A N 1
ATOM 675 C CA . LEU A 1 82 ? 15.445 -1.521 -13.690 1.00 96.19 82 LEU A CA 1
ATOM 676 C C . LEU A 1 82 ? 15.695 -1.998 -12.256 1.00 96.19 82 LEU A C 1
ATOM 678 O O . LEU A 1 82 ? 14.743 -2.109 -11.484 1.00 96.19 82 LEU A O 1
ATOM 682 N N . GLU A 1 83 ? 16.957 -2.192 -11.871 1.00 96.31 83 GLU A N 1
ATOM 683 C CA . GLU A 1 83 ? 17.294 -2.613 -10.509 1.00 96.31 83 GLU A CA 1
ATOM 684 C C . GLU A 1 83 ? 16.892 -1.555 -9.473 1.00 96.31 83 GLU A C 1
ATOM 686 O O . GLU A 1 83 ? 16.266 -1.879 -8.469 1.00 96.31 83 GLU A O 1
ATOM 691 N N . ASN A 1 84 ? 17.130 -0.270 -9.753 1.00 95.88 84 ASN A N 1
ATOM 692 C CA . ASN A 1 84 ? 16.695 0.817 -8.874 1.00 95.88 84 ASN A CA 1
ATOM 693 C C . ASN A 1 84 ? 15.161 0.846 -8.715 1.00 95.88 84 ASN A C 1
ATOM 695 O O . ASN A 1 84 ? 14.641 0.948 -7.604 1.00 95.88 84 ASN A O 1
ATOM 699 N N . THR A 1 85 ? 14.407 0.698 -9.810 1.00 93.00 85 THR A N 1
ATOM 700 C CA . THR A 1 85 ? 12.937 0.641 -9.737 1.00 93.00 85 THR A CA 1
ATOM 701 C C . THR A 1 85 ? 12.434 -0.575 -8.967 1.00 93.00 85 THR A C 1
ATOM 703 O O . THR A 1 85 ? 11.458 -0.458 -8.230 1.00 93.00 85 THR A O 1
ATOM 706 N N . LYS A 1 86 ? 13.114 -1.719 -9.082 1.00 96.94 86 LYS A N 1
ATOM 707 C CA . LYS A 1 86 ? 12.789 -2.938 -8.343 1.00 96.94 86 LYS A CA 1
ATOM 708 C C . LYS A 1 86 ? 13.026 -2.765 -6.843 1.00 96.94 86 LYS A C 1
ATOM 710 O O . LYS A 1 86 ? 12.143 -3.103 -6.061 1.00 96.94 86 LYS A O 1
ATOM 715 N N . SER A 1 87 ? 14.155 -2.181 -6.444 1.00 95.38 87 SER A N 1
ATOM 716 C CA . SER A 1 87 ? 14.438 -1.875 -5.036 1.00 95.38 87 SER A CA 1
ATOM 717 C C . SER A 1 87 ? 13.395 -0.929 -4.439 1.00 95.38 87 SER A C 1
ATOM 719 O O . SER A 1 87 ? 12.886 -1.184 -3.351 1.00 95.38 87 SER A O 1
ATOM 721 N N . ARG A 1 88 ? 13.003 0.118 -5.180 1.00 94.56 88 ARG A N 1
ATOM 722 C CA . ARG A 1 88 ? 11.943 1.044 -4.747 1.00 94.56 88 ARG A CA 1
ATOM 723 C C . ARG A 1 88 ? 10.585 0.361 -4.605 1.00 94.56 88 ARG A C 1
ATOM 725 O O . ARG A 1 88 ? 9.864 0.661 -3.662 1.00 94.56 88 ARG A O 1
ATOM 732 N N . LEU A 1 89 ? 10.236 -0.554 -5.513 1.00 95.38 89 LEU A N 1
ATOM 733 C CA . LEU A 1 89 ? 8.998 -1.331 -5.405 1.00 95.38 89 LEU A CA 1
ATOM 734 C C . LEU A 1 89 ? 8.988 -2.199 -4.144 1.00 95.38 89 LEU A C 1
ATOM 736 O O . LEU A 1 89 ? 8.023 -2.155 -3.388 1.00 95.38 89 LEU A O 1
ATOM 740 N N . GLN A 1 90 ? 10.084 -2.904 -3.862 1.00 95.62 90 GLN A N 1
ATOM 741 C CA . GLN A 1 90 ? 10.202 -3.712 -2.645 1.00 95.62 90 GLN A CA 1
ATOM 742 C C . GLN A 1 90 ? 10.101 -2.874 -1.364 1.00 95.62 90 GLN A C 1
ATOM 744 O O . GLN A 1 90 ? 9.537 -3.325 -0.370 1.00 95.62 90 GLN A O 1
ATOM 749 N N . GLU A 1 91 ? 10.643 -1.657 -1.365 1.00 95.31 91 GLU A N 1
ATOM 750 C CA . GLU A 1 91 ? 10.506 -0.729 -0.240 1.00 95.31 91 GLU A CA 1
ATOM 751 C C . GLU A 1 91 ? 9.047 -0.296 -0.044 1.00 95.31 91 GLU A C 1
ATOM 753 O O . GLU A 1 91 ? 8.536 -0.351 1.073 1.00 95.31 91 GLU A O 1
ATOM 758 N N . THR A 1 92 ? 8.339 0.037 -1.129 1.00 94.62 92 THR A N 1
ATOM 759 C CA . THR A 1 92 ? 6.909 0.378 -1.055 1.00 94.62 92 THR A CA 1
ATOM 760 C C . THR A 1 92 ? 6.033 -0.799 -0.624 1.00 94.62 92 THR A C 1
ATOM 762 O O . THR A 1 92 ? 5.087 -0.600 0.130 1.00 94.62 92 THR A O 1
ATOM 765 N N . GLU A 1 93 ? 6.352 -2.026 -1.043 1.00 94.81 93 GLU A N 1
ATOM 766 C CA . GLU A 1 93 ? 5.640 -3.234 -0.606 1.00 94.81 93 GLU A CA 1
ATOM 767 C C . GLU A 1 93 ? 5.813 -3.474 0.900 1.00 94.81 93 GLU A C 1
ATOM 769 O O . GLU A 1 93 ? 4.850 -3.810 1.586 1.00 94.81 93 GLU A O 1
ATOM 774 N N . LYS A 1 94 ? 7.019 -3.247 1.439 1.00 95.19 94 LYS A N 1
ATOM 775 C CA . LYS A 1 94 ? 7.278 -3.339 2.885 1.00 95.19 94 LYS A CA 1
ATOM 776 C C . LYS A 1 94 ? 6.536 -2.268 3.681 1.00 95.19 94 LYS A C 1
ATOM 778 O O . LYS A 1 94 ? 5.997 -2.584 4.737 1.00 95.19 94 LYS A O 1
ATOM 783 N N . ASP A 1 95 ? 6.502 -1.029 3.189 1.00 92.62 95 ASP A N 1
ATOM 784 C CA . ASP A 1 95 ? 5.772 0.069 3.838 1.00 92.62 95 ASP A CA 1
ATOM 785 C C . ASP A 1 95 ? 4.259 -0.200 3.874 1.00 92.62 95 ASP A C 1
ATOM 787 O O . ASP A 1 95 ? 3.613 0.010 4.899 1.00 92.62 95 ASP A O 1
ATOM 791 N N . LEU A 1 96 ? 3.698 -0.742 2.787 1.00 92.50 96 LEU A N 1
AT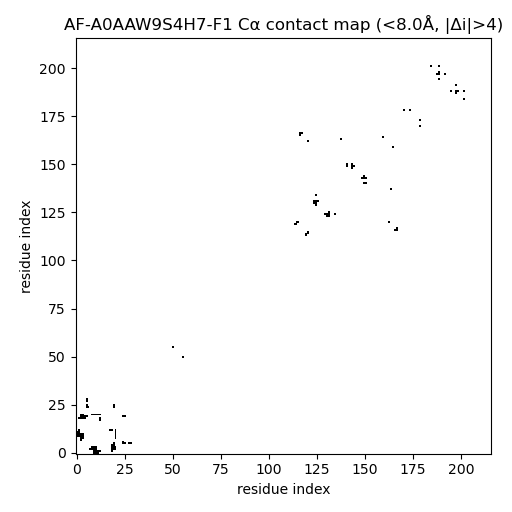OM 792 C CA . LEU A 1 96 ? 2.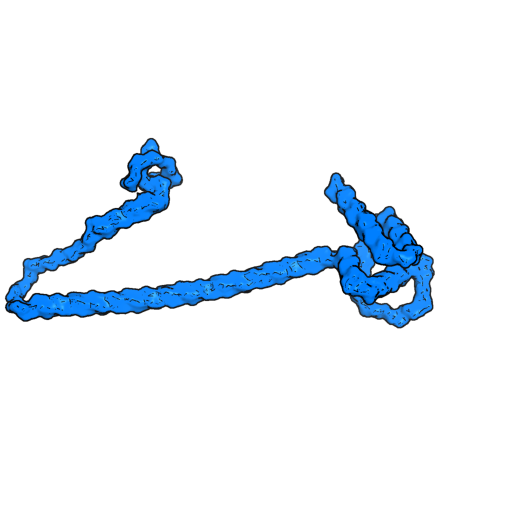298 -1.172 2.752 1.00 92.50 96 LEU A CA 1
ATOM 793 C C . LEU A 1 96 ? 2.027 -2.308 3.742 1.00 92.50 96 LEU A C 1
ATOM 795 O O . LEU A 1 96 ? 1.105 -2.199 4.542 1.00 92.50 96 LEU A O 1
ATOM 799 N N . ALA A 1 97 ? 2.869 -3.345 3.766 1.00 91.88 97 ALA A N 1
ATOM 800 C CA . ALA A 1 97 ? 2.718 -4.449 4.714 1.00 91.88 97 ALA A CA 1
ATOM 801 C C . ALA A 1 97 ? 2.813 -3.988 6.181 1.00 91.88 97 ALA A C 1
ATOM 803 O O . ALA A 1 97 ? 2.123 -4.519 7.052 1.00 91.88 97 ALA A O 1
ATOM 804 N N . PHE A 1 98 ? 3.660 -2.994 6.468 1.00 92.19 98 PHE A N 1
ATOM 805 C CA . PHE A 1 98 ? 3.747 -2.393 7.796 1.00 92.19 98 PHE A CA 1
ATOM 806 C C . PHE A 1 98 ? 2.470 -1.623 8.155 1.00 92.19 98 PHE A C 1
ATOM 808 O O . PHE A 1 98 ? 1.940 -1.806 9.249 1.00 92.19 98 PHE A O 1
ATOM 815 N N . LYS A 1 99 ? 1.945 -0.812 7.229 1.00 91.88 99 LYS A N 1
ATOM 816 C CA . LYS A 1 99 ? 0.696 -0.060 7.420 1.00 91.88 99 LYS A CA 1
ATOM 817 C C . LYS A 1 99 ? -0.518 -0.963 7.604 1.00 91.88 99 LYS A C 1
ATOM 819 O O . LYS A 1 99 ? -1.336 -0.675 8.470 1.00 91.88 99 LYS A O 1
ATOM 824 N N . ASP A 1 100 ? -0.619 -2.050 6.844 1.00 89.88 100 ASP A N 1
ATOM 825 C CA . ASP A 1 100 ? -1.708 -3.020 6.993 1.00 89.88 100 ASP A CA 1
ATOM 826 C C . ASP A 1 100 ? -1.678 -3.661 8.386 1.00 89.88 100 ASP A C 1
ATOM 828 O O . ASP A 1 100 ? -2.701 -3.732 9.065 1.00 89.88 100 ASP A O 1
ATOM 832 N N . ARG A 1 101 ? -0.486 -4.043 8.866 1.00 89.50 101 ARG A N 1
ATOM 833 C CA . ARG A 1 101 ? -0.313 -4.587 10.219 1.00 89.50 101 ARG A CA 1
ATOM 834 C C . ARG A 1 101 ? -0.651 -3.569 11.309 1.00 89.50 101 ARG A C 1
ATOM 836 O O . ARG A 1 101 ? -1.250 -3.940 12.315 1.00 89.50 101 ARG A O 1
ATOM 843 N N . ASP A 1 102 ? -0.262 -2.311 11.133 1.00 90.44 102 ASP A N 1
ATOM 844 C CA . ASP A 1 102 ? -0.589 -1.242 12.082 1.00 90.44 102 ASP A CA 1
ATOM 845 C C . ASP A 1 102 ? -2.101 -0.980 12.122 1.00 90.44 102 ASP A C 1
ATOM 847 O O . ASP A 1 102 ? -2.693 -0.861 13.192 1.00 90.44 102 ASP A O 1
ATOM 851 N N . TYR A 1 103 ? -2.758 -1.000 10.961 1.00 89.75 103 TYR A N 1
ATOM 852 C CA . TYR A 1 103 ? -4.209 -0.874 10.863 1.00 89.75 103 TYR A CA 1
ATOM 853 C C . TYR A 1 103 ? -4.948 -2.044 11.528 1.00 89.75 103 TYR A C 1
ATOM 855 O O . TYR A 1 103 ? -5.926 -1.826 12.243 1.00 89.75 103 TYR A O 1
ATOM 863 N N . GLU A 1 104 ? -4.471 -3.281 11.356 1.00 90.25 104 GLU A N 1
ATOM 864 C CA . GLU A 1 104 ? -5.010 -4.447 12.068 1.00 90.25 104 GLU A CA 1
ATOM 865 C C . GLU A 1 104 ? -4.855 -4.325 13.589 1.00 90.25 104 GLU A C 1
ATOM 867 O O . GLU A 1 104 ? -5.775 -4.670 14.335 1.00 90.25 104 GLU A O 1
ATOM 872 N N . LEU A 1 105 ? -3.711 -3.824 14.063 1.00 88.31 105 LEU A N 1
ATOM 873 C CA . LEU A 1 105 ? -3.489 -3.585 15.489 1.00 88.31 105 LEU A CA 1
ATOM 874 C C . LEU A 1 105 ? -4.436 -2.510 16.027 1.00 88.31 105 LEU A C 1
ATOM 876 O O . LEU A 1 105 ? -5.067 -2.734 17.057 1.00 88.31 105 LEU A O 1
ATOM 880 N N . GLN A 1 106 ? -4.611 -1.403 15.304 1.00 89.00 106 GLN A N 1
ATOM 881 C CA . GLN A 1 106 ? -5.564 -0.353 15.672 1.00 89.00 106 GLN A CA 1
ATOM 882 C C . GLN A 1 106 ? -7.010 -0.863 15.680 1.00 89.00 106 GLN A C 1
ATOM 884 O O . GLN A 1 106 ? -7.791 -0.500 16.560 1.00 89.00 106 GLN A O 1
ATOM 889 N N . LEU A 1 107 ? -7.387 -1.720 14.725 1.00 86.62 107 LEU A N 1
ATOM 890 C CA . LEU A 1 107 ? -8.698 -2.369 14.720 1.00 86.62 107 LEU A CA 1
ATOM 891 C C . LEU A 1 107 ? -8.886 -3.243 15.959 1.00 86.62 107 LEU A C 1
ATOM 893 O O . LEU A 1 107 ? -9.903 -3.103 16.634 1.00 86.62 107 LEU A O 1
ATOM 897 N N . ARG A 1 108 ? -7.898 -4.077 16.303 1.00 80.62 108 ARG A N 1
ATOM 898 C CA . ARG A 1 108 ? -7.944 -4.901 17.520 1.00 80.62 108 ARG A CA 1
ATOM 899 C C . ARG A 1 108 ? -8.022 -4.064 18.787 1.00 80.62 108 ARG A C 1
ATOM 901 O O . ARG A 1 108 ? -8.823 -4.379 19.658 1.00 80.62 108 ARG A O 1
ATOM 908 N N . GLU A 1 109 ? -7.231 -3.003 18.894 1.00 82.12 109 GLU A N 1
ATOM 909 C CA . GLU A 1 109 ? -7.262 -2.096 20.044 1.00 82.12 109 GLU A CA 1
ATOM 910 C C . GLU A 1 109 ? -8.628 -1.412 20.163 1.00 82.12 109 GLU A C 1
ATOM 912 O O . GLU A 1 109 ? -9.187 -1.300 21.254 1.00 82.12 109 GLU A O 1
ATOM 917 N N . ARG A 1 110 ? -9.229 -1.022 19.035 1.00 78.50 110 ARG A N 1
ATOM 918 C CA . ARG A 1 110 ? -10.569 -0.431 19.001 1.00 78.50 110 ARG A CA 1
ATOM 919 C C . ARG A 1 110 ? -11.662 -1.439 19.340 1.00 78.50 110 ARG A C 1
ATOM 921 O O . ARG A 1 110 ? -12.628 -1.075 20.004 1.00 78.50 110 ARG A O 1
ATOM 928 N N . GLU A 1 111 ? -11.533 -2.684 18.897 1.00 76.88 111 GLU A N 1
ATOM 929 C CA . GLU A 1 111 ? -12.430 -3.780 19.268 1.00 76.88 111 GLU A CA 1
ATOM 930 C C . GLU A 1 111 ? -12.314 -4.114 20.757 1.00 76.88 111 GLU A C 1
ATOM 932 O O . GLU A 1 111 ? -13.336 -4.241 21.422 1.00 76.88 111 GLU A O 1
ATOM 937 N N . GLN A 1 112 ? -11.100 -4.172 21.307 1.00 69.69 112 GLN A N 1
ATOM 938 C CA . GLN A 1 112 ? -10.869 -4.342 22.744 1.00 69.69 112 GLN A CA 1
ATOM 939 C C . GLN A 1 112 ? -11.424 -3.163 23.545 1.00 69.69 112 GLN A C 1
ATOM 941 O O . GLN A 1 112 ? -12.103 -3.372 24.542 1.00 69.69 112 GLN A O 1
ATOM 946 N N . SER A 1 113 ? -11.227 -1.933 23.070 1.00 67.56 113 SER A N 1
ATOM 947 C CA . SER A 1 113 ? -11.783 -0.730 23.699 1.00 67.56 113 SER A CA 1
ATOM 948 C C . SER A 1 113 ? -13.312 -0.699 23.637 1.00 67.56 113 SER A C 1
ATOM 950 O O . SER A 1 113 ? -13.954 -0.226 24.566 1.00 67.56 113 SER A O 1
ATOM 952 N N . ARG A 1 114 ? -13.918 -1.228 22.564 1.00 65.31 114 ARG A N 1
ATOM 953 C CA . ARG A 1 114 ? -15.377 -1.410 22.465 1.00 65.31 114 ARG A CA 1
ATOM 954 C C . 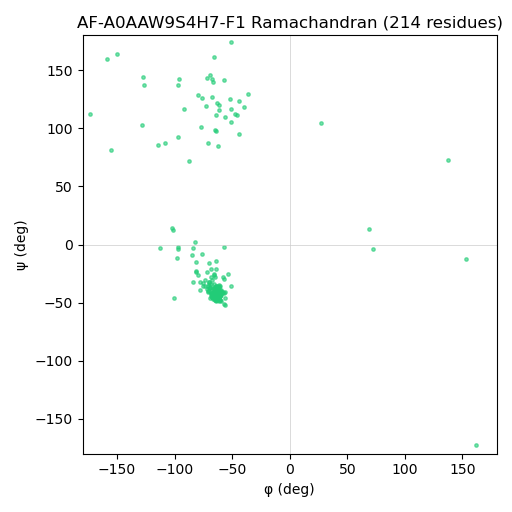ARG A 1 114 ? -15.893 -2.513 23.383 1.00 65.31 114 ARG A C 1
ATOM 956 O O . ARG A 1 114 ? -16.979 -2.372 23.927 1.00 65.31 114 ARG A O 1
ATOM 963 N N . LYS A 1 115 ? -15.114 -3.578 23.569 1.00 60.53 115 LYS A N 1
ATOM 964 C CA . LYS A 1 115 ? -15.396 -4.645 24.537 1.00 60.53 115 LYS A CA 1
ATOM 965 C C . LYS A 1 115 ? -15.073 -4.222 25.982 1.00 60.53 115 LYS A C 1
ATOM 967 O O . LYS A 1 115 ? -15.453 -4.923 26.909 1.00 60.53 115 LYS A O 1
ATOM 972 N N . GLY A 1 116 ? -14.444 -3.067 26.205 1.00 50.91 116 GLY A N 1
ATOM 973 C CA . GLY A 1 116 ? -14.260 -2.461 27.525 1.00 50.91 116 GLY A CA 1
ATOM 974 C C . GLY A 1 116 ? -15.583 -1.934 28.079 1.00 50.91 116 GLY A C 1
ATOM 975 O O . GLY A 1 116 ? -15.949 -0.782 27.863 1.00 50.91 116 GLY A O 1
ATOM 976 N N . GLY A 1 117 ? -16.332 -2.791 28.766 1.00 61.03 117 GLY A N 1
ATOM 977 C CA . GLY A 1 117 ? -17.641 -2.470 29.324 1.00 61.03 117 GLY A CA 1
ATOM 978 C C . GLY A 1 117 ? -18.437 -3.728 29.655 1.00 61.03 117 GLY A C 1
ATOM 979 O O . GLY A 1 117 ? -17.937 -4.847 29.554 1.00 61.03 117 GLY A O 1
ATOM 980 N N . LEU A 1 118 ? -19.703 -3.552 30.034 1.00 53.00 118 LEU A N 1
ATOM 981 C CA . LEU A 1 118 ? -20.579 -4.650 30.457 1.00 53.00 118 LEU A CA 1
ATOM 982 C C . LEU A 1 118 ? -20.731 -5.737 29.375 1.00 53.00 118 LEU A C 1
ATOM 984 O O . LEU A 1 118 ? -20.892 -6.903 29.707 1.00 53.00 118 LEU A O 1
ATOM 988 N N . GLU A 1 119 ? -20.607 -5.374 28.095 1.00 58.81 119 GLU A N 1
ATOM 989 C CA . GLU A 1 119 ? -20.651 -6.302 26.960 1.00 58.81 119 GLU A CA 1
ATOM 990 C C . GLU A 1 119 ? -19.437 -7.244 26.912 1.00 58.81 119 GLU A C 1
ATOM 992 O O . GLU A 1 119 ? -19.626 -8.447 26.762 1.00 58.81 119 GLU A O 1
ATOM 997 N N . GLY A 1 120 ? -18.206 -6.761 27.130 1.00 62.38 120 GLY A N 1
ATOM 998 C CA . GLY A 1 120 ? -17.033 -7.646 27.190 1.00 62.38 120 GLY A CA 1
ATOM 999 C C . GLY A 1 120 ? -16.965 -8.470 28.471 1.00 62.38 120 GLY A C 1
ATOM 1000 O O . GLY A 1 120 ? -16.524 -9.615 28.432 1.00 62.38 120 GLY A O 1
ATOM 1001 N N . ILE A 1 121 ? -17.484 -7.939 29.582 1.00 58.62 121 ILE A N 1
ATOM 1002 C CA . ILE A 1 121 ? -17.664 -8.684 30.836 1.00 58.62 121 ILE A CA 1
ATOM 1003 C C . ILE A 1 121 ? -18.671 -9.832 30.632 1.00 58.62 121 ILE A C 1
ATOM 1005 O O . ILE A 1 121 ? -18.417 -10.965 31.038 1.00 58.62 121 ILE A O 1
ATOM 1009 N N . VAL A 1 122 ? -19.789 -9.570 29.948 1.00 62.19 122 VAL A N 1
ATOM 1010 C CA . VAL A 1 122 ? -20.805 -10.576 29.601 1.00 62.19 122 VAL A CA 1
ATOM 1011 C C . VAL A 1 122 ? -20.278 -11.594 28.585 1.00 62.19 122 VAL A C 1
ATOM 1013 O O . VAL A 1 122 ? -20.517 -12.789 28.745 1.00 62.19 122 VAL A O 1
ATOM 1016 N N . GLU A 1 123 ? -19.545 -11.159 27.560 1.00 59.78 123 GLU A N 1
ATOM 1017 C CA . GLU A 1 123 ? -18.995 -12.048 26.531 1.00 59.78 123 GLU A CA 1
ATOM 1018 C C . GLU A 1 123 ? -17.870 -12.937 27.095 1.00 59.78 123 GLU A C 1
ATOM 1020 O O . GLU A 1 123 ? -17.823 -14.131 26.798 1.00 59.78 123 GLU A O 1
ATOM 1025 N N . SER A 1 124 ? -17.033 -12.403 27.992 1.00 57.50 124 SER A N 1
ATOM 1026 C CA . SER A 1 124 ? -16.036 -13.170 28.754 1.00 57.50 124 SER A CA 1
ATOM 1027 C C . SER A 1 124 ? -16.699 -14.186 29.690 1.00 57.50 124 SER A C 1
ATOM 1029 O O . SER A 1 124 ? -16.328 -15.360 29.699 1.00 57.50 124 SER A O 1
ATOM 1031 N N . ALA A 1 125 ? -17.757 -13.784 30.401 1.00 56.28 125 ALA A N 1
ATOM 1032 C CA . ALA A 1 125 ? -18.539 -14.682 31.249 1.00 56.28 125 ALA A CA 1
ATOM 1033 C C . ALA A 1 125 ? -19.287 -15.768 30.460 1.00 56.28 125 ALA A C 1
ATOM 1035 O O . ALA A 1 125 ? -19.582 -16.822 31.017 1.00 56.28 125 ALA A O 1
ATOM 1036 N N . TYR A 1 126 ? -19.603 -15.529 29.184 1.00 59.56 126 TYR A N 1
ATOM 1037 C CA . TYR A 1 126 ? -20.207 -16.523 28.297 1.00 59.56 126 TYR A CA 1
ATOM 1038 C C . TYR A 1 126 ? -19.176 -17.533 27.773 1.00 59.56 126 TYR A C 1
ATOM 1040 O O . TYR A 1 126 ? -19.473 -18.722 27.671 1.00 59.56 126 TYR A O 1
ATOM 1048 N N . GLN A 1 127 ? -17.961 -17.078 27.453 1.00 60.59 127 GLN A N 1
ATOM 1049 C CA . GLN A 1 127 ? -16.889 -17.942 26.943 1.00 60.59 127 GLN A CA 1
ATOM 1050 C C . GLN A 1 127 ? -16.141 -18.700 28.053 1.00 60.59 127 GLN A C 1
ATOM 1052 O O . GLN A 1 127 ? -15.580 -19.766 27.793 1.00 60.59 127 GLN A O 1
ATOM 1057 N N . HIS A 1 128 ? -16.168 -18.200 29.291 1.00 53.66 128 HIS A N 1
ATOM 1058 C CA . HIS A 1 128 ? -15.475 -18.785 30.437 1.00 53.66 128 HIS A CA 1
ATOM 1059 C C . HIS A 1 128 ? -16.437 -18.987 31.627 1.00 53.66 128 HIS A C 1
ATOM 1061 O O . HIS A 1 128 ? -16.707 -18.034 32.360 1.00 53.66 128 HIS A O 1
ATOM 1067 N N . PRO A 1 129 ? -16.907 -20.226 31.890 1.00 53.56 129 PRO A N 1
ATOM 1068 C CA . PRO A 1 129 ? -17.802 -20.535 33.017 1.00 53.56 129 PRO A CA 1
ATOM 1069 C C . PRO A 1 129 ? -17.225 -20.141 34.388 1.00 53.56 129 PRO A C 1
ATOM 1071 O O . PRO A 1 129 ? -17.952 -19.809 35.324 1.00 53.56 129 PRO A O 1
ATOM 1074 N N . GLU A 1 130 ? -15.896 -20.160 34.506 1.00 50.16 130 GLU A N 1
ATOM 1075 C CA . GLU A 1 130 ? -15.171 -19.747 35.709 1.00 50.16 130 GLU A CA 1
ATOM 1076 C C . GLU A 1 130 ? -15.263 -18.226 35.931 1.00 50.16 130 GLU A C 1
ATOM 1078 O O . GLU A 1 130 ? -15.469 -17.784 37.064 1.00 50.16 130 GLU A O 1
ATOM 1083 N N . ALA A 1 131 ? -15.243 -17.422 34.860 1.00 50.97 131 ALA A N 1
ATOM 1084 C CA . ALA A 1 131 ? -15.413 -15.969 34.935 1.00 50.97 131 ALA A CA 1
ATOM 1085 C C . ALA A 1 131 ? -16.838 -15.585 35.360 1.00 50.97 131 ALA A C 1
ATOM 1087 O O . ALA A 1 131 ? -17.019 -14.640 36.126 1.00 50.97 131 ALA A O 1
ATOM 1088 N N . THR A 1 132 ? -17.853 -16.361 34.955 1.00 54.38 132 THR A N 1
ATOM 1089 C CA . THR A 1 132 ? -19.239 -16.194 35.424 1.00 54.38 132 THR A CA 1
ATOM 1090 C C . THR A 1 132 ? -19.342 -16.343 36.943 1.00 54.38 132 THR A C 1
ATOM 1092 O O . THR A 1 132 ? -20.070 -15.592 37.595 1.00 54.38 132 THR A O 1
ATOM 1095 N N . SER A 1 133 ? -18.593 -17.290 37.519 1.00 52.12 133 SER A N 1
ATOM 1096 C CA . SER A 1 133 ? -18.576 -17.522 38.965 1.00 52.12 133 SER A CA 1
ATOM 1097 C C . SER A 1 133 ? -17.921 -16.366 39.729 1.00 52.12 133 SER A C 1
ATOM 1099 O O . SER A 1 133 ? -18.501 -15.901 40.709 1.00 52.12 133 SER A O 1
ATOM 1101 N N . MET A 1 134 ? -16.804 -15.813 39.234 1.00 54.59 134 MET A N 1
ATOM 1102 C CA . MET A 1 134 ? -16.167 -14.616 39.810 1.00 54.59 134 MET A CA 1
ATOM 1103 C C . MET A 1 134 ? -17.063 -13.381 39.706 1.00 54.59 134 MET A C 1
ATOM 1105 O O . MET A 1 134 ? -17.145 -12.604 40.657 1.00 54.59 134 MET A O 1
ATOM 1109 N N . LEU A 1 135 ? -17.786 -13.216 38.597 1.00 59.28 135 LEU A N 1
ATOM 1110 C CA . LEU A 1 135 ? -18.764 -12.141 38.413 1.00 59.28 135 LEU A CA 1
ATOM 1111 C C . LEU A 1 135 ? -19.891 -12.225 39.435 1.00 59.28 135 LEU A C 1
ATOM 1113 O O . LEU A 1 135 ? -20.209 -11.238 40.092 1.00 59.28 135 LEU A O 1
ATOM 1117 N N . LEU A 1 136 ? -20.466 -13.417 39.598 1.00 60.12 136 LEU A N 1
ATOM 1118 C CA . LEU A 1 136 ? -21.512 -13.688 40.579 1.00 60.12 136 LEU A CA 1
ATOM 1119 C C . LEU A 1 136 ? -21.015 -13.458 42.008 1.00 60.12 136 LEU A C 1
ATOM 1121 O O . LEU A 1 136 ? -21.727 -12.868 42.820 1.00 60.12 136 LEU A O 1
ATOM 1125 N N . GLN A 1 137 ? -19.782 -13.866 42.310 1.00 59.91 137 GLN A N 1
ATOM 1126 C CA . GLN A 1 137 ? -19.168 -13.671 43.620 1.00 59.91 137 GLN A CA 1
ATOM 1127 C C . GLN A 1 137 ? -18.908 -12.183 43.898 1.00 59.91 137 GLN A C 1
ATOM 1129 O O . GLN A 1 137 ? -19.272 -11.685 44.964 1.00 59.91 137 GLN A O 1
ATOM 1134 N N . SER A 1 138 ? -18.400 -11.443 42.912 1.00 59.00 138 SER A N 1
ATOM 1135 C CA . SER A 1 138 ? -18.163 -9.995 42.992 1.00 59.00 138 SER A CA 1
ATOM 1136 C C . SER A 1 138 ? -19.471 -9.211 43.126 1.00 59.00 138 SER A C 1
ATOM 1138 O O . SER A 1 138 ? -19.591 -8.337 43.986 1.00 59.00 138 SER A O 1
ATOM 1140 N N . LEU A 1 139 ? -20.497 -9.582 42.354 1.00 62.53 139 LEU A N 1
ATOM 1141 C CA . LEU A 1 139 ? -21.850 -9.031 42.456 1.00 62.53 139 LEU A CA 1
ATOM 1142 C C . LEU A 1 139 ? -22.486 -9.329 43.817 1.00 62.53 139 LEU A C 1
ATOM 1144 O O . LEU A 1 139 ? -23.124 -8.451 44.394 1.00 62.53 139 LEU A O 1
ATOM 1148 N N . SER A 1 140 ? -22.288 -10.531 44.366 1.00 56.34 140 SER A N 1
ATOM 1149 C CA . SER A 1 140 ? -22.790 -10.889 45.697 1.00 56.34 140 SER A CA 1
ATOM 1150 C C . SER A 1 140 ? -22.113 -10.075 46.806 1.00 56.34 140 SER A C 1
ATOM 1152 O O . SER A 1 140 ? -22.796 -9.585 47.706 1.00 56.34 140 SER A O 1
ATOM 1154 N N . GLY A 1 141 ? -20.798 -9.840 46.701 1.00 55.34 141 GLY A N 1
ATOM 1155 C CA . GLY A 1 141 ? -20.052 -8.971 47.611 1.00 55.34 141 GLY A CA 1
ATOM 1156 C C . GLY A 1 141 ? -20.508 -7.514 47.521 1.00 55.34 141 GLY A C 1
ATOM 1157 O O . GLY A 1 141 ? -20.717 -6.866 48.547 1.00 55.34 141 GLY A O 1
ATOM 1158 N N . PHE A 1 142 ? -20.752 -7.019 46.306 1.00 57.56 142 PHE A N 1
ATOM 1159 C CA . PHE A 1 142 ? -21.247 -5.665 46.059 1.00 57.56 142 PHE A CA 1
ATOM 1160 C C . PHE A 1 142 ? -22.679 -5.452 46.583 1.00 57.56 142 PHE A C 1
ATOM 1162 O O . PHE A 1 142 ? -22.965 -4.458 47.253 1.00 57.56 142 PHE A O 1
ATOM 1169 N N . LEU A 1 143 ? -23.580 -6.410 46.342 1.00 58.09 143 LEU A N 1
ATOM 1170 C CA . LEU A 1 143 ? -24.951 -6.387 46.862 1.00 58.09 143 LEU A CA 1
ATOM 1171 C C . LEU A 1 143 ? -24.995 -6.532 48.391 1.00 58.09 143 LEU A C 1
ATOM 1173 O O . LEU A 1 143 ? -25.807 -5.869 49.039 1.00 58.09 143 LEU A O 1
ATOM 1177 N N . GLY A 1 144 ? -24.118 -7.356 48.973 1.00 52.44 144 GLY A N 1
ATOM 1178 C CA . GLY A 1 144 ? -23.949 -7.467 50.424 1.00 52.44 144 GLY A CA 1
ATOM 1179 C C . GLY A 1 144 ? -23.491 -6.146 51.046 1.00 52.44 144 GLY A C 1
ATOM 1180 O O . GLY A 1 144 ? -24.109 -5.657 51.996 1.00 52.44 144 GLY A O 1
ATOM 1181 N N . ALA A 1 145 ? -22.490 -5.499 50.440 1.00 51.91 145 ALA A N 1
ATOM 1182 C CA . ALA A 1 145 ? -21.997 -4.191 50.864 1.00 51.91 145 ALA A CA 1
ATOM 1183 C C . ALA A 1 145 ? -23.077 -3.095 50.784 1.00 51.91 145 ALA A C 1
ATOM 1185 O O . ALA A 1 145 ? -23.214 -2.307 51.719 1.00 51.91 145 ALA A O 1
ATOM 1186 N N . MET A 1 146 ? -23.903 -3.073 49.728 1.00 46.38 146 MET A N 1
ATOM 1187 C CA . MET A 1 146 ? -25.027 -2.128 49.621 1.00 46.38 146 MET A CA 1
ATOM 1188 C C . MET A 1 146 ? -26.153 -2.387 50.632 1.00 46.38 146 MET A C 1
ATOM 1190 O O . MET A 1 146 ? -26.832 -1.445 51.035 1.00 46.38 146 MET A O 1
ATOM 1194 N N . LYS A 1 147 ? -26.351 -3.634 51.078 1.00 51.28 147 LYS A N 1
ATOM 1195 C CA . LYS A 1 147 ? -27.315 -3.975 52.140 1.00 51.28 147 LYS A CA 1
ATOM 1196 C C . LYS A 1 147 ? -26.774 -3.748 53.559 1.00 51.28 147 LYS A C 1
ATOM 1198 O O . LYS A 1 147 ? -27.478 -4.049 54.521 1.00 51.28 147 LYS A O 1
ATOM 1203 N N . GLY A 1 148 ? -25.548 -3.240 53.712 1.00 43.22 148 GLY A N 1
ATOM 1204 C CA . GLY A 1 148 ? -24.902 -3.077 55.020 1.00 43.22 148 GLY A CA 1
ATOM 1205 C C . GLY A 1 148 ? -24.537 -4.404 55.697 1.00 43.22 148 GLY A C 1
ATOM 1206 O O . GLY A 1 148 ? -24.226 -4.420 56.884 1.00 43.22 148 GLY A O 1
ATOM 1207 N N . GLN A 1 149 ? -24.568 -5.515 54.955 1.00 45.12 149 GLN A N 1
ATOM 1208 C CA . GLN A 1 149 ? -24.132 -6.833 55.403 1.00 45.12 149 GLN A CA 1
ATOM 1209 C C . GLN A 1 149 ? -22.831 -7.166 54.683 1.00 45.12 149 GLN A C 1
ATOM 1211 O O . GLN A 1 149 ? -22.824 -7.790 53.624 1.00 45.12 149 GLN A O 1
ATOM 1216 N N . THR A 1 150 ? -21.706 -6.738 55.250 1.00 44.50 150 THR A N 1
ATOM 1217 C CA . THR A 1 150 ? -20.410 -7.290 54.861 1.00 44.50 150 THR A CA 1
ATOM 1218 C C . THR A 1 150 ? -20.416 -8.788 55.187 1.00 44.50 150 THR A C 1
ATOM 1220 O O . THR A 1 150 ? -20.618 -9.151 56.349 1.00 44.50 150 THR A O 1
ATOM 1223 N N . PRO A 1 151 ? -20.230 -9.688 54.202 1.00 41.72 151 PRO A N 1
ATOM 1224 C CA . PRO A 1 151 ? -20.100 -11.107 54.488 1.00 41.72 151 PRO A CA 1
ATOM 1225 C C . PRO A 1 151 ? -18.831 -11.300 55.317 1.00 41.72 151 PRO A C 1
ATOM 1227 O O . PRO A 1 151 ? -17.716 -11.089 54.836 1.00 41.72 151 PRO A O 1
ATOM 1230 N N . ALA A 1 152 ? -18.998 -11.663 56.585 1.00 40.69 152 ALA A N 1
ATOM 1231 C CA . ALA A 1 152 ? -17.899 -12.079 57.435 1.00 40.69 152 ALA A CA 1
ATOM 1232 C C . ALA A 1 152 ? -17.308 -13.371 56.848 1.00 40.69 152 ALA A C 1
ATOM 1234 O O . ALA A 1 152 ? -17.866 -14.447 57.045 1.00 40.69 152 ALA A O 1
ATOM 1235 N N . GLY A 1 153 ? -16.220 -13.269 56.080 1.00 41.81 153 GLY A N 1
ATOM 1236 C CA . GLY A 1 153 ? -15.485 -14.459 55.643 1.00 41.81 153 GLY A CA 1
ATOM 1237 C C . GLY A 1 153 ? -14.687 -14.381 54.345 1.00 41.81 153 GLY A C 1
ATOM 1238 O O . GLY A 1 153 ? -13.873 -15.271 54.128 1.00 41.81 153 GLY A O 1
ATOM 1239 N N . ILE A 1 154 ? -14.835 -13.357 53.496 1.00 43.81 154 ILE A N 1
ATOM 1240 C CA . ILE A 1 154 ? -14.010 -13.265 52.275 1.00 43.81 154 ILE A CA 1
ATOM 1241 C C . ILE A 1 154 ? -12.702 -12.534 52.609 1.00 43.81 154 ILE A C 1
ATOM 1243 O O . ILE A 1 154 ? -12.501 -11.362 52.298 1.00 43.81 154 ILE A O 1
ATOM 1247 N N . ALA A 1 155 ? -11.832 -13.227 53.344 1.00 35.69 155 ALA A N 1
ATOM 1248 C CA . ALA A 1 155 ? -10.457 -12.813 53.578 1.00 35.69 155 ALA A CA 1
ATOM 1249 C C . ALA A 1 155 ? -9.636 -13.126 52.322 1.00 35.69 155 ALA A C 1
ATOM 1251 O O . ALA A 1 155 ? -9.278 -14.273 52.069 1.00 35.69 155 ALA A O 1
ATOM 1252 N N . GLY A 1 156 ? -9.383 -12.088 51.532 1.00 38.66 156 GLY A N 1
ATOM 1253 C CA . GLY A 1 156 ? -8.641 -12.165 50.280 1.00 38.66 156 GLY A CA 1
ATOM 1254 C C . GLY A 1 156 ? -9.338 -11.325 49.229 1.00 38.66 156 GLY A C 1
ATOM 1255 O O . GLY A 1 156 ? -9.988 -11.868 48.344 1.00 38.66 156 GLY A O 1
ATOM 1256 N N . ALA A 1 157 ? -9.253 -9.998 49.357 1.00 40.38 157 ALA A N 1
ATOM 1257 C CA . ALA A 1 157 ? -9.556 -9.133 48.229 1.00 40.38 157 ALA A CA 1
ATOM 1258 C C . ALA A 1 157 ? -8.541 -9.491 47.129 1.00 40.38 157 ALA A C 1
ATOM 1260 O O . ALA A 1 157 ? -7.341 -9.342 47.385 1.00 40.38 157 ALA A O 1
ATOM 1261 N N . PRO A 1 158 ? -8.967 -10.022 45.968 1.00 43.31 158 PRO A N 1
ATOM 1262 C CA . PRO A 1 158 ? -8.062 -10.119 44.836 1.00 43.31 158 PRO A CA 1
ATOM 1263 C C . PRO A 1 158 ? -7.556 -8.703 44.546 1.00 43.31 158 PRO A C 1
ATOM 1265 O O . PRO A 1 158 ? -8.305 -7.736 44.725 1.00 43.31 158 PRO A O 1
ATOM 1268 N N . GLU A 1 159 ? -6.274 -8.584 44.190 1.00 47.09 159 GLU A N 1
ATOM 1269 C CA . GLU A 1 159 ? -5.702 -7.352 43.636 1.00 47.09 159 GLU A CA 1
ATOM 1270 C C . GLU A 1 159 ? -6.743 -6.692 42.737 1.00 47.09 159 GLU A C 1
ATOM 1272 O O . GLU A 1 159 ? -7.364 -7.392 41.942 1.00 47.09 159 GLU A O 1
ATOM 1277 N N . SER A 1 160 ? -6.991 -5.396 42.955 1.00 54.34 160 SER A N 1
ATOM 1278 C CA . SER A 1 160 ? -8.070 -4.619 42.342 1.00 54.34 160 SER A CA 1
ATOM 1279 C C . SER A 1 160 ? -8.172 -4.918 40.852 1.00 54.34 160 SER A C 1
ATOM 1281 O O . SER A 1 160 ? -7.430 -4.354 40.045 1.00 54.34 160 SER A O 1
ATOM 1283 N N . ASP A 1 161 ? -9.059 -5.849 40.514 1.00 55.78 161 ASP A N 1
ATOM 1284 C CA . ASP A 1 161 ? -9.260 -6.267 39.144 1.00 55.78 161 ASP A CA 1
ATOM 1285 C C . ASP A 1 161 ? -9.774 -5.028 38.396 1.00 55.78 161 ASP A C 1
ATOM 1287 O O . ASP A 1 161 ? -10.779 -4.440 38.829 1.00 55.78 161 ASP A O 1
ATOM 1291 N N . PRO A 1 162 ? -9.082 -4.565 37.340 1.00 59.88 162 PRO A N 1
ATOM 1292 C CA . PRO A 1 162 ? -9.503 -3.390 36.584 1.00 59.88 162 PRO A CA 1
ATOM 1293 C C . PRO A 1 162 ? -10.955 -3.512 36.102 1.00 59.88 162 PRO A C 1
ATOM 1295 O O . PRO A 1 162 ? -11.647 -2.500 35.973 1.00 59.88 162 PRO A O 1
ATOM 1298 N N . ASP A 1 163 ? -11.468 -4.732 35.929 1.00 51.38 163 ASP A N 1
ATOM 1299 C CA . ASP A 1 163 ? -12.861 -4.971 35.566 1.00 51.38 163 ASP A CA 1
ATOM 1300 C C . ASP A 1 163 ? -13.838 -4.639 36.710 1.00 51.38 163 ASP A C 1
ATOM 1302 O O . ASP A 1 163 ? -14.923 -4.100 36.465 1.00 51.38 163 ASP A O 1
ATOM 1306 N N . ILE A 1 164 ? -13.447 -4.853 37.972 1.00 56.06 164 ILE A N 1
ATOM 1307 C CA . ILE A 1 164 ? -14.229 -4.459 39.157 1.00 56.06 164 ILE A CA 1
ATOM 1308 C C . ILE A 1 164 ? -14.243 -2.933 39.310 1.00 56.06 164 ILE A C 1
ATOM 1310 O O . ILE A 1 164 ? -15.284 -2.352 39.643 1.00 56.06 164 ILE A O 1
ATOM 1314 N N . GLU A 1 165 ? -13.119 -2.261 39.051 1.00 60.09 165 GLU A N 1
ATOM 1315 C CA . GLU A 1 165 ? -13.049 -0.794 39.085 1.00 60.09 165 GLU A CA 1
ATOM 1316 C C . GLU A 1 165 ? -13.909 -0.164 37.986 1.00 60.09 165 GLU A C 1
ATOM 1318 O O . GLU A 1 165 ? -14.714 0.732 38.268 1.00 60.09 165 GLU A O 1
ATOM 1323 N N . ASN A 1 166 ? -13.819 -0.690 36.761 1.00 60.19 166 ASN A N 1
ATOM 1324 C CA . ASN A 1 166 ? -14.630 -0.259 35.624 1.00 60.19 166 ASN A CA 1
ATOM 1325 C C . ASN A 1 166 ? -16.128 -0.464 35.886 1.00 60.19 166 ASN A C 1
ATOM 1327 O O . ASN A 1 166 ? -16.928 0.452 35.668 1.00 60.19 166 ASN A O 1
ATOM 1331 N N . PHE A 1 167 ? -16.514 -1.621 36.432 1.00 65.75 167 PHE A N 1
ATOM 1332 C CA . PHE A 1 167 ? -17.894 -1.888 36.833 1.00 65.75 167 PHE A CA 1
ATOM 1333 C C . PHE A 1 167 ? -18.372 -0.917 37.919 1.00 65.75 167 PHE A C 1
ATOM 1335 O O . PHE A 1 167 ? -19.466 -0.357 37.826 1.00 65.75 167 PHE A O 1
ATOM 1342 N N . THR A 1 168 ? -17.543 -0.665 38.934 1.00 65.25 168 THR A N 1
ATOM 1343 C CA . THR A 1 168 ? -17.875 0.252 40.032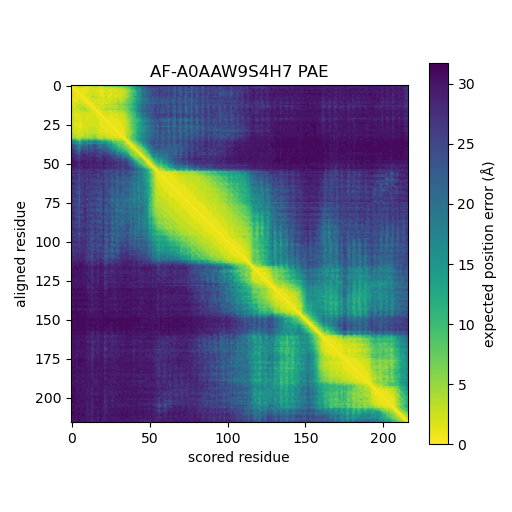 1.00 65.25 168 THR A CA 1
ATOM 1344 C C . THR A 1 168 ? -18.056 1.682 39.528 1.00 65.25 168 THR A C 1
ATOM 1346 O O . THR A 1 168 ? -18.974 2.380 39.966 1.00 65.25 168 THR A O 1
ATOM 1349 N N . HIS A 1 169 ? -17.203 2.131 38.605 1.00 66.50 169 HIS A N 1
ATOM 1350 C CA . HIS A 1 169 ? -17.302 3.451 37.991 1.00 66.50 169 HIS A CA 1
ATOM 1351 C C . HIS A 1 169 ? -18.577 3.587 37.147 1.00 66.50 169 HIS A C 1
ATOM 1353 O O . HIS A 1 169 ? -19.331 4.546 37.327 1.00 66.50 169 HIS A O 1
ATOM 1359 N N . TRP A 1 170 ? -18.870 2.598 36.294 1.00 79.62 170 TRP A N 1
ATOM 1360 C CA . TRP A 1 170 ? -20.115 2.538 35.522 1.00 79.62 170 TRP A CA 1
ATOM 1361 C C . TRP A 1 170 ? -21.347 2.570 36.433 1.00 79.62 170 TRP A C 1
ATOM 1363 O O . TRP A 1 170 ? -22.207 3.437 36.281 1.00 79.62 170 TRP A O 1
ATOM 1373 N N . TYR A 1 171 ? -21.395 1.696 37.442 1.00 72.69 171 TYR A N 1
ATOM 1374 C CA . TYR A 1 171 ? -22.531 1.605 38.355 1.00 72.69 171 TYR A CA 1
ATOM 1375 C C . TYR A 1 171 ? -22.734 2.905 39.141 1.00 72.69 171 TYR A C 1
ATOM 1377 O O . TYR A 1 171 ? -23.866 3.344 39.336 1.00 72.69 171 TYR A O 1
ATOM 1385 N N . LYS A 1 172 ? -21.656 3.576 39.569 1.00 74.31 172 LYS A N 1
ATOM 1386 C CA . LYS A 1 172 ? -21.749 4.893 40.221 1.00 74.31 172 LYS A CA 1
ATOM 1387 C C . LYS A 1 172 ? -22.370 5.947 39.302 1.00 74.31 172 LYS A C 1
ATOM 1389 O O . LYS A 1 172 ? -23.152 6.755 39.810 1.00 74.31 172 LYS A O 1
ATOM 1394 N N . GLY A 1 173 ? -22.078 5.895 38.002 1.00 69.44 173 GLY A N 1
ATOM 1395 C CA . GLY A 1 173 ? -22.608 6.799 36.978 1.00 69.44 173 GLY A CA 1
ATOM 1396 C C . GLY A 1 173 ? -24.097 6.627 36.653 1.00 69.44 173 GLY A C 1
ATOM 1397 O O . GLY A 1 173 ? -24.690 7.537 36.084 1.00 69.44 173 GLY A O 1
ATOM 1398 N N . LEU A 1 174 ? -24.720 5.511 37.043 1.00 67.31 174 LEU A N 1
ATOM 1399 C CA . LEU A 1 174 ? -26.144 5.263 36.797 1.00 67.31 174 LEU A CA 1
ATOM 1400 C C . LEU A 1 174 ? -27.063 6.175 37.629 1.00 67.31 174 LEU A C 1
ATOM 1402 O O . LEU A 1 174 ? -26.787 6.476 38.801 1.00 67.31 174 LEU A O 1
ATOM 1406 N N . GLY A 1 175 ? -28.204 6.557 37.048 1.00 73.94 175 GLY A N 1
ATOM 1407 C CA . GLY A 1 175 ? -29.277 7.239 37.765 1.00 73.94 175 GLY A CA 1
ATOM 1408 C C . GLY A 1 175 ? -29.918 6.339 38.834 1.00 73.94 175 GLY A C 1
ATOM 1409 O O . GLY A 1 175 ? -29.766 5.118 38.803 1.00 73.94 175 GLY A O 1
ATOM 1410 N N . PRO A 1 176 ? -30.643 6.902 39.816 1.00 72.81 176 PRO A N 1
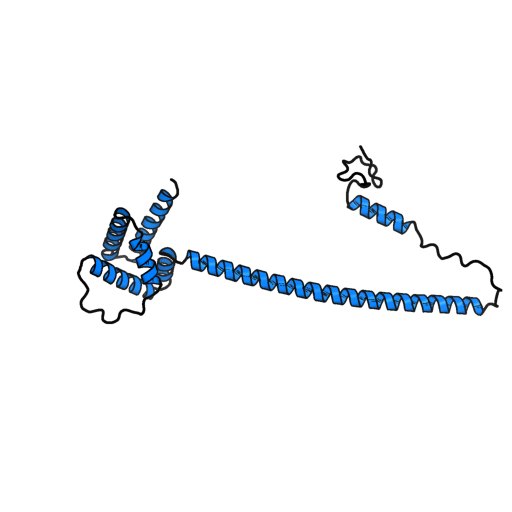ATOM 1411 C CA . PRO A 1 176 ? -31.280 6.112 40.873 1.00 72.81 176 PRO A CA 1
ATOM 1412 C C . PRO A 1 176 ? -32.324 5.116 40.339 1.00 72.81 176 PRO A C 1
ATOM 1414 O O . PRO A 1 176 ? -32.414 4.007 40.863 1.00 72.81 176 PRO A O 1
ATOM 1417 N N . ALA A 1 177 ? -33.060 5.473 39.279 1.00 65.38 177 ALA A N 1
ATOM 1418 C CA . ALA A 1 177 ? -34.003 4.571 38.614 1.00 65.38 177 ALA A CA 1
ATOM 1419 C C . ALA A 1 177 ? -33.286 3.382 37.950 1.00 65.38 177 ALA A C 1
ATOM 1421 O O . ALA A 1 177 ? -33.670 2.234 38.164 1.00 65.38 177 ALA A O 1
ATOM 1422 N N . ASP A 1 178 ? -32.186 3.641 37.240 1.00 68.38 178 ASP A N 1
ATOM 1423 C CA . ASP A 1 178 ? -31.400 2.605 36.557 1.00 68.38 178 ASP A CA 1
ATOM 1424 C C . ASP A 1 178 ? -30.712 1.668 37.556 1.00 68.38 178 ASP A C 1
ATOM 1426 O O . ASP A 1 178 ? -30.698 0.452 37.378 1.00 68.38 178 ASP A O 1
ATOM 1430 N N . LYS A 1 179 ? -30.199 2.216 38.667 1.00 74.19 179 LYS A N 1
ATOM 1431 C CA . LYS A 1 179 ? -29.656 1.428 39.786 1.00 74.19 179 LYS A CA 1
ATOM 1432 C C . LYS A 1 179 ? -30.710 0.491 40.375 1.00 74.19 179 LYS A C 1
ATOM 1434 O O . LYS A 1 179 ? -30.408 -0.664 40.673 1.00 74.19 179 LYS A O 1
ATOM 1439 N N . GLN A 1 180 ? -31.946 0.970 40.528 1.00 70.38 180 GLN A N 1
ATOM 1440 C CA . GLN A 1 180 ? -33.060 0.163 41.019 1.00 70.38 180 GLN A CA 1
ATOM 1441 C C . GLN A 1 180 ? -33.448 -0.939 40.022 1.00 70.38 180 GLN A C 1
ATOM 1443 O O . GLN A 1 180 ? -33.612 -2.087 40.435 1.00 70.38 180 GLN A O 1
ATOM 1448 N N . ALA A 1 181 ? -33.544 -0.621 38.728 1.00 65.75 181 ALA A N 1
ATOM 1449 C CA . ALA A 1 181 ? -33.831 -1.594 37.673 1.00 65.75 181 ALA A CA 1
ATOM 1450 C C . ALA A 1 181 ? -32.744 -2.680 37.591 1.00 65.75 181 ALA A C 1
ATOM 1452 O O . ALA A 1 181 ? -33.043 -3.875 37.575 1.00 65.75 181 ALA A O 1
ATOM 1453 N N . PHE A 1 182 ? -31.472 -2.281 37.651 1.00 73.38 182 PHE A N 1
ATOM 1454 C CA . PHE A 1 182 ? -30.342 -3.204 37.694 1.00 73.38 182 PHE A CA 1
ATOM 1455 C C . PHE A 1 182 ? -30.378 -4.106 38.938 1.00 73.38 182 PHE A C 1
ATOM 1457 O O . PHE A 1 182 ? -30.175 -5.316 38.837 1.00 73.38 182 PHE A O 1
ATOM 1464 N N . GLY A 1 183 ? -30.710 -3.552 40.109 1.00 71.00 183 GLY A N 1
ATOM 1465 C CA . GLY A 1 183 ? -30.899 -4.331 41.334 1.00 71.00 183 GLY A CA 1
ATOM 1466 C C . GLY A 1 183 ? -32.021 -5.371 41.224 1.00 71.00 183 GLY A C 1
ATOM 1467 O O . GLY A 1 183 ? -31.853 -6.501 41.683 1.00 71.00 183 GLY A O 1
ATOM 1468 N N . GLN A 1 184 ? -33.139 -5.025 40.577 1.00 70.19 184 GLN A N 1
ATOM 1469 C CA . GLN A 1 184 ? -34.245 -5.957 40.322 1.00 70.19 184 GLN A CA 1
ATOM 1470 C C . GLN A 1 184 ? -33.839 -7.085 39.368 1.00 70.19 184 GLN A C 1
ATOM 1472 O O . GLN A 1 184 ? -34.186 -8.241 39.614 1.00 70.19 184 GLN A O 1
ATOM 1477 N N . LEU A 1 185 ? -33.063 -6.775 38.325 1.00 65.94 185 LEU A N 1
ATOM 1478 C CA . LEU A 1 185 ? -32.530 -7.773 37.394 1.00 65.94 185 LEU A CA 1
ATOM 1479 C C . LEU A 1 185 ? -31.580 -8.750 38.090 1.00 65.94 185 LEU A C 1
ATOM 1481 O O . LEU A 1 185 ? -31.721 -9.959 37.922 1.00 65.94 185 LEU A O 1
ATOM 1485 N N . LEU A 1 186 ? -30.670 -8.251 38.931 1.00 69.38 186 LEU A N 1
ATOM 1486 C CA . LEU A 1 186 ? -29.788 -9.109 39.725 1.00 69.38 186 LEU A CA 1
ATOM 1487 C C . LEU A 1 186 ? -30.566 -9.996 40.697 1.00 69.38 186 LEU A C 1
ATOM 1489 O O . LEU A 1 186 ? -30.245 -11.174 40.853 1.00 69.38 186 LEU A O 1
ATOM 1493 N N . GLN A 1 187 ? -31.604 -9.452 41.335 1.00 65.44 187 GLN A N 1
ATOM 1494 C CA . GLN A 1 187 ? -32.461 -10.226 42.225 1.00 65.44 187 GLN A CA 1
ATOM 1495 C C . GLN A 1 187 ? -33.192 -11.341 41.464 1.00 65.44 187 GLN A C 1
ATOM 1497 O O . GLN A 1 187 ? -33.148 -12.491 41.899 1.00 65.44 187 GLN A O 1
ATOM 1502 N N . ALA A 1 188 ? -33.796 -11.033 40.313 1.00 62.44 188 ALA A N 1
ATOM 1503 C CA . ALA A 1 188 ? -34.434 -12.030 39.455 1.00 62.44 188 ALA A CA 1
ATOM 1504 C C . ALA A 1 188 ? -33.439 -13.105 38.987 1.00 62.44 188 ALA A C 1
ATOM 1506 O O . ALA A 1 188 ? -33.759 -14.291 39.008 1.00 62.44 188 ALA A O 1
ATOM 1507 N N . PHE A 1 189 ? -32.213 -12.706 38.640 1.00 65.44 189 PHE A N 1
ATOM 1508 C CA . PHE A 1 189 ? -31.150 -13.617 38.222 1.00 65.44 189 PHE A CA 1
ATOM 1509 C C . PHE A 1 189 ? -30.719 -14.569 39.345 1.00 65.44 189 PHE A C 1
ATOM 1511 O O . PHE A 1 189 ? -30.617 -15.772 39.133 1.00 65.44 189 PHE A O 1
ATOM 1518 N N . SER A 1 190 ? -30.525 -14.057 40.564 1.00 64.62 190 SER A N 1
ATOM 1519 C CA . SER A 1 190 ? -30.149 -14.877 41.728 1.00 64.62 190 SER A CA 1
ATOM 1520 C C . SER A 1 190 ? -31.205 -15.905 42.148 1.00 64.62 190 SER A C 1
ATOM 1522 O O . SER A 1 190 ? -30.868 -16.869 42.829 1.00 64.62 190 SER A O 1
ATOM 1524 N N . GLN A 1 191 ? -32.466 -15.698 41.760 1.00 68.69 191 GLN 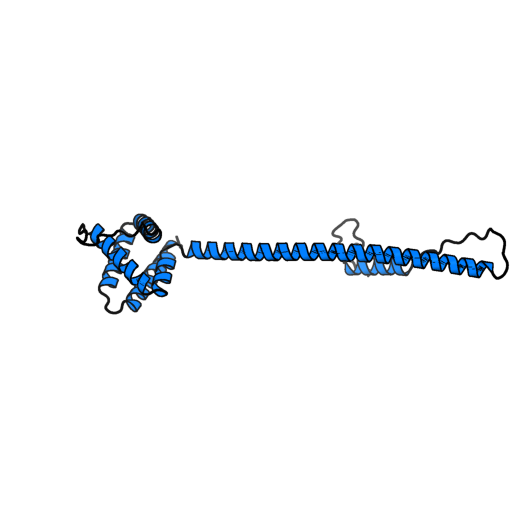A N 1
ATOM 1525 C CA . GLN A 1 191 ? -33.579 -16.604 42.053 1.00 68.69 191 GLN A CA 1
ATOM 1526 C C . GLN A 1 191 ? -33.894 -17.557 40.891 1.00 68.69 191 GLN A C 1
ATOM 1528 O O . GLN A 1 191 ? -34.771 -18.407 41.028 1.00 68.69 191 GLN A O 1
ATOM 1533 N N . ALA A 1 192 ? -33.219 -17.420 39.747 1.00 71.62 192 ALA A N 1
ATOM 1534 C CA . ALA A 1 192 ? -33.479 -18.251 38.584 1.00 71.62 192 ALA A CA 1
ATOM 1535 C C . ALA A 1 192 ? -32.802 -19.623 38.714 1.00 71.62 192 ALA A C 1
ATOM 1537 O O . ALA A 1 192 ? -31.597 -19.714 38.928 1.00 71.62 192 ALA A O 1
ATOM 1538 N N . GLU A 1 193 ? -33.574 -20.694 38.519 1.00 68.50 193 GLU A N 1
ATOM 1539 C CA . GLU A 1 193 ? -33.049 -22.069 38.468 1.00 68.50 193 GLU A CA 1
ATOM 1540 C C . GLU A 1 193 ? -32.247 -22.344 37.177 1.00 68.50 193 GLU A C 1
ATOM 1542 O O . GLU A 1 193 ? -31.376 -23.210 37.153 1.00 68.50 193 GLU A O 1
ATOM 1547 N N . ASP A 1 194 ? -32.511 -21.580 36.110 1.00 73.94 194 ASP A N 1
ATOM 1548 C CA . ASP A 1 194 ? -31.868 -21.678 34.793 1.00 73.94 194 ASP A CA 1
ATOM 1549 C C . ASP A 1 194 ? -31.052 -20.405 34.505 1.00 73.94 194 ASP A C 1
ATOM 1551 O O . ASP A 1 194 ? -31.529 -19.438 33.895 1.00 73.94 194 ASP A O 1
ATOM 1555 N N . TYR A 1 195 ? -29.808 -20.402 34.991 1.00 61.75 195 TYR A N 1
ATOM 1556 C CA . TYR A 1 195 ? -28.877 -19.278 34.861 1.00 61.75 195 TYR A CA 1
ATOM 1557 C C . TYR A 1 195 ? -28.634 -18.837 33.403 1.00 61.75 195 TYR A C 1
ATOM 1559 O O . TYR A 1 195 ? -28.715 -17.635 33.142 1.00 61.75 195 TYR A O 1
ATOM 1567 N N . PRO A 1 196 ? -28.392 -19.731 32.421 1.00 58.28 196 PRO A N 1
ATOM 1568 C CA . PRO A 1 196 ? -28.222 -19.329 31.020 1.00 58.28 196 PRO A CA 1
ATOM 1569 C C . PRO A 1 196 ? -29.415 -18.554 30.447 1.00 58.28 196 PRO A C 1
ATOM 1571 O O . PRO A 1 196 ? -29.246 -17.546 29.747 1.00 58.28 196 PRO A O 1
ATOM 1574 N N . ARG A 1 197 ? -30.638 -18.995 30.761 1.00 64.75 197 ARG A N 1
ATOM 1575 C CA . ARG A 1 197 ? -31.859 -18.335 30.288 1.00 64.75 197 ARG A CA 1
ATOM 1576 C C . ARG A 1 197 ? -32.073 -16.988 30.969 1.00 64.75 197 ARG A C 1
ATOM 1578 O O . ARG A 1 197 ? -32.432 -16.015 30.304 1.00 64.75 197 ARG A O 1
ATOM 1585 N N . ALA A 1 198 ? -31.808 -16.915 32.269 1.00 61.62 198 ALA A N 1
ATOM 1586 C CA . ALA A 1 198 ? -31.894 -15.676 33.028 1.00 61.62 198 ALA A CA 1
ATOM 1587 C C . ALA A 1 198 ? -30.852 -14.641 32.563 1.00 61.62 198 ALA A C 1
ATOM 1589 O O . ALA A 1 198 ? -31.177 -13.459 32.451 1.00 61.62 198 ALA A O 1
ATOM 1590 N N . ALA A 1 199 ? -29.643 -15.081 32.199 1.00 59.41 199 ALA A N 1
ATOM 1591 C CA . ALA A 1 199 ? -28.572 -14.209 31.711 1.00 59.41 199 ALA A CA 1
ATOM 1592 C C . ALA A 1 199 ? -28.965 -13.612 30.360 1.00 59.41 199 ALA A C 1
ATOM 1594 O O . ALA A 1 199 ? -28.905 -12.401 30.167 1.00 59.41 199 ALA A O 1
ATOM 1595 N N . SER A 1 200 ? -29.479 -14.455 29.462 1.00 59.34 200 SER A N 1
ATOM 1596 C CA . SER A 1 200 ? -29.996 -14.025 28.159 1.00 59.34 200 SER A CA 1
ATOM 1597 C C . SER A 1 200 ? -31.144 -13.017 28.302 1.00 59.34 200 SER A C 1
ATOM 1599 O O . SER A 1 200 ? -31.186 -12.016 27.591 1.00 59.34 200 SER A O 1
ATOM 1601 N N . SER A 1 201 ? -32.059 -13.233 29.256 1.00 65.38 201 SER A N 1
ATOM 1602 C CA . SER A 1 201 ? -33.154 -12.294 29.533 1.00 65.38 201 SER A CA 1
ATOM 1603 C C . SER A 1 201 ? -32.654 -10.947 30.062 1.00 65.38 201 SER A C 1
ATOM 1605 O O . SER A 1 201 ? -33.184 -9.906 29.677 1.00 65.38 201 SER A O 1
ATOM 1607 N N . MET A 1 202 ? -31.638 -10.954 30.925 1.00 60.59 202 MET A N 1
ATOM 1608 C CA . MET A 1 202 ? -31.033 -9.740 31.473 1.00 60.59 202 MET A CA 1
ATOM 1609 C C . MET A 1 202 ? -30.285 -8.944 30.395 1.00 60.59 202 MET A C 1
ATOM 1611 O O . MET A 1 202 ? -30.455 -7.730 30.306 1.00 60.59 202 MET A O 1
ATOM 1615 N N . ILE A 1 203 ? -29.527 -9.618 29.525 1.00 60.81 203 ILE A N 1
ATOM 1616 C CA . ILE A 1 203 ? -28.842 -8.997 28.379 1.00 60.81 203 ILE A CA 1
ATOM 1617 C C . ILE A 1 203 ? -29.859 -8.355 27.426 1.00 60.81 203 ILE A C 1
ATOM 1619 O O . ILE A 1 203 ? -29.679 -7.214 26.995 1.00 60.81 203 ILE A O 1
ATOM 1623 N N . ASN A 1 204 ? -30.964 -9.047 27.134 1.00 64.00 204 ASN A N 1
ATOM 1624 C CA . ASN A 1 204 ? -32.030 -8.516 26.282 1.00 64.00 204 ASN A CA 1
ATOM 1625 C C . ASN A 1 204 ? -32.711 -7.282 26.898 1.00 64.00 204 ASN A C 1
ATOM 1627 O O . ASN A 1 204 ? -32.990 -6.323 26.182 1.00 64.00 204 ASN A O 1
ATOM 1631 N N . ALA A 1 205 ? -32.929 -7.271 28.216 1.00 65.06 205 ALA A N 1
ATOM 1632 C CA . ALA A 1 205 ? -33.501 -6.120 28.913 1.00 65.06 205 ALA A CA 1
ATOM 1633 C C . ALA A 1 205 ? -32.568 -4.894 28.872 1.00 65.06 205 ALA A C 1
ATOM 1635 O O . ALA A 1 205 ? -33.004 -3.797 28.532 1.00 65.06 205 ALA A O 1
ATOM 1636 N N . LEU A 1 206 ? -31.272 -5.086 29.138 1.00 60.28 206 LEU A N 1
ATOM 1637 C CA . LEU A 1 206 ? -30.279 -4.002 29.147 1.00 60.28 206 LEU A CA 1
ATOM 1638 C C . LEU A 1 206 ? -29.975 -3.446 27.741 1.00 60.28 206 LEU A C 1
ATOM 1640 O O . LEU A 1 206 ? -29.700 -2.254 27.578 1.00 60.28 206 LEU A O 1
ATOM 1644 N N . SER A 1 207 ? -30.044 -4.294 26.712 1.00 59.62 207 SER A N 1
ATOM 1645 C CA . SER A 1 207 ? -29.837 -3.886 25.315 1.00 59.62 207 SER A CA 1
ATOM 1646 C C . SER A 1 207 ? -31.028 -3.120 24.731 1.00 59.62 207 SER A C 1
ATOM 1648 O O . SER A 1 207 ? -30.820 -2.199 23.941 1.00 59.62 207 SER A O 1
ATOM 1650 N N . HIS A 1 208 ? -32.263 -3.433 25.142 1.00 56.03 208 HIS A N 1
ATOM 1651 C CA . HIS A 1 208 ? -33.450 -2.705 24.682 1.00 56.03 208 HIS A CA 1
ATOM 1652 C C . HIS A 1 208 ? -33.530 -1.286 25.269 1.00 56.03 208 HIS A C 1
ATOM 1654 O O . HIS A 1 208 ? -33.798 -0.347 24.519 1.00 56.03 208 HIS A O 1
ATOM 1660 N N . ASP A 1 209 ? -33.192 -1.081 26.547 1.00 51.62 209 ASP A N 1
ATOM 1661 C CA . ASP A 1 209 ? -33.198 0.264 27.156 1.00 51.62 209 ASP A CA 1
ATOM 1662 C C . ASP A 1 209 ? -32.121 1.198 26.574 1.00 51.62 209 ASP A C 1
ATOM 1664 O O . ASP A 1 209 ? -32.331 2.406 26.434 1.00 51.62 209 ASP A O 1
ATOM 1668 N N . SER A 1 210 ? -30.987 0.644 26.135 1.00 48.09 210 SER A N 1
ATOM 1669 C CA . SER A 1 210 ? -29.911 1.425 25.505 1.00 48.09 210 SER A CA 1
ATOM 1670 C C . SER A 1 210 ? -30.321 2.034 24.154 1.00 48.09 210 SER A C 1
ATOM 1672 O O . SER A 1 210 ? -29.795 3.076 23.765 1.00 48.09 210 SER A O 1
ATOM 1674 N N . THR A 1 211 ? -31.285 1.427 23.449 1.00 45.62 211 THR A N 1
ATOM 1675 C CA . THR A 1 211 ? -31.799 1.957 22.171 1.00 45.62 211 THR A CA 1
ATOM 1676 C C . THR A 1 211 ? -32.841 3.064 22.335 1.00 45.62 211 THR A C 1
ATOM 1678 O O . THR A 1 211 ? -32.971 3.909 21.451 1.00 45.62 211 THR A O 1
ATOM 1681 N N . VAL A 1 212 ? -33.539 3.121 23.473 1.00 44.62 212 VAL A N 1
ATOM 1682 C CA . VAL A 1 212 ? -34.571 4.140 23.732 1.00 44.62 212 VAL A CA 1
ATOM 1683 C C . VAL A 1 212 ? -33.944 5.485 24.121 1.00 44.62 212 VAL A C 1
ATOM 1685 O O . VAL A 1 212 ? -34.444 6.534 23.723 1.00 44.62 212 VAL A O 1
ATOM 1688 N N . ASN A 1 213 ? -32.791 5.474 24.795 1.00 40.94 213 ASN A N 1
ATOM 1689 C CA . ASN A 1 213 ? -32.092 6.694 25.222 1.00 40.94 213 ASN A CA 1
ATOM 1690 C C . ASN A 1 213 ? -31.184 7.339 24.153 1.00 40.94 213 ASN A C 1
ATOM 1692 O O . ASN A 1 213 ? -30.621 8.399 24.408 1.00 40.94 213 ASN A O 1
ATOM 1696 N N . GLN A 1 214 ? -31.038 6.746 22.961 1.00 40.41 214 GLN A N 1
ATOM 1697 C CA . GLN A 1 214 ? -30.321 7.367 21.828 1.00 40.41 214 GLN A CA 1
ATOM 1698 C C . GLN A 1 214 ? -31.250 8.067 20.818 1.00 40.41 214 GLN A C 1
ATOM 1700 O O . GLN A 1 214 ? -30.768 8.646 19.847 1.00 40.41 214 GLN A O 1
ATOM 1705 N N . ALA A 1 215 ? -32.570 8.017 21.029 1.00 37.50 215 ALA A N 1
ATOM 1706 C CA . ALA A 1 215 ? -33.574 8.607 20.140 1.00 37.50 215 ALA A CA 1
ATOM 1707 C C . ALA A 1 215 ? -34.152 9.951 20.641 1.00 37.50 215 ALA A C 1
ATOM 1709 O O . ALA A 1 215 ? -35.168 10.404 20.109 1.00 37.50 215 ALA A O 1
ATOM 1710 N N . VAL A 1 216 ? -33.517 10.588 21.634 1.00 35.19 216 VAL A N 1
ATOM 1711 C CA . VAL A 1 216 ? -33.861 11.931 22.143 1.00 35.19 216 VAL A CA 1
ATOM 1712 C C . VAL A 1 216 ? -32.677 12.872 21.986 1.00 35.19 216 VAL A C 1
ATOM 1714 O O . VAL A 1 216 ? -31.557 12.465 22.363 1.00 35.19 216 VAL A O 1
#

Mean predicted aligned error: 20.58 Å

Secondary structure (DSSP, 8-state):
-PBPTTT--B---SSTT---SSHHHHHHHHHHHHHH-----------S----TTHHHHHHHHHHHHHHHHHHHHHHHHHHHHHHHHHHHHHHHHHHHHHHHHHHHHHHHHHHHHHTTHHHHHHHHHH-HHHHHHHHHHHHHHHHHHTT---TT-----S--HHHHHHHHHHHHS-HHHHHHHHHHHHHHHT-S-HHHHHHHHHHHHHHHHHHTT--

pLDDT: mean 71.72, std 18.68, range [35.19, 97.19]